Protein AF-A0A1G6Z5V1-F1 (afdb_monomer_lite)

Foldseek 3Di:
DDWDDDPPTDDDDPDDQQPAFLLNVCCVPVNPDQPDDDPLCVCVDPVCPPHVLNVVPPPDDDDPVRVVSVVVVVVVSVVRRVATSVNVVVVVVVVVVVVCVVVPVLVVVVVVVPQQPPPDDPDPVVVVQLVLQLLLLCQLVQVPDDPVLSSVLSVQLVVQLVDDDPVCVVLQPDDDDNDSSLLSSLVSSVVSCVVVLFKQKDQDVVSSLVSCCVVPVPQDDPDDPPPDDPLSSLVVSQVSLVVVQWFWKWWPDDPDPITIIGIGGNVCVVVSCVSCVSSSTRIDGPHDPVVVVVVVVD

pLDDT: mean 74.69, std 18.15, range [33.03, 97.0]

Structure (mmCIF, N/CA/C/O backbone):
data_AF-A0A1G6Z5V1-F1
#
_entry.id   AF-A0A1G6Z5V1-F1
#
loop_
_atom_site.group_PDB
_atom_site.id
_atom_site.type_symbol
_atom_site.label_atom_id
_atom_site.label_alt_id
_atom_site.label_comp_id
_atom_site.label_asym_id
_atom_site.label_entity_id
_atom_site.label_seq_id
_atom_site.pdbx_PDB_ins_code
_atom_site.Cartn_x
_atom_site.Cartn_y
_atom_site.Cartn_z
_atom_site.occupancy
_atom_site.B_iso_or_equiv
_atom_site.auth_seq_id
_atom_site.auth_comp_id
_atom_site.auth_asym_id
_atom_site.auth_atom_id
_atom_site.pdbx_PDB_model_num
ATOM 1 N N . MET A 1 1 ? 26.388 11.159 -7.031 1.00 71.69 1 MET A N 1
ATOM 2 C CA . MET A 1 1 ? 25.643 11.397 -5.771 1.00 71.69 1 MET A CA 1
ATOM 3 C C . MET A 1 1 ? 26.634 11.573 -4.634 1.00 71.69 1 MET A C 1
ATOM 5 O O . MET A 1 1 ? 27.738 11.055 -4.748 1.00 71.69 1 MET A O 1
ATOM 9 N N . LEU A 1 2 ? 26.261 12.281 -3.566 1.00 69.31 2 LEU A N 1
ATOM 10 C CA . LEU A 1 2 ? 27.095 12.430 -2.370 1.00 69.31 2 LEU A CA 1
ATOM 11 C C . LEU A 1 2 ? 26.497 11.640 -1.201 1.00 69.31 2 LEU A C 1
ATOM 13 O O . LEU A 1 2 ? 25.298 11.789 -0.944 1.00 69.31 2 LEU A O 1
ATOM 17 N N . PRO A 1 3 ? 27.300 10.821 -0.501 1.00 64.75 3 PRO A N 1
ATOM 18 C CA . PRO A 1 3 ? 26.854 10.141 0.705 1.00 64.75 3 PRO A CA 1
ATOM 19 C C . PRO A 1 3 ? 26.706 11.150 1.851 1.00 64.75 3 PRO A C 1
ATOM 21 O O . PRO A 1 3 ? 27.609 11.949 2.108 1.00 64.75 3 PRO A O 1
ATOM 24 N N . THR A 1 4 ? 25.584 11.105 2.563 1.00 72.06 4 THR A N 1
ATOM 25 C CA . THR A 1 4 ? 25.378 11.872 3.797 1.00 72.06 4 THR A CA 1
ATOM 26 C C . THR A 1 4 ? 25.790 11.035 5.008 1.00 72.06 4 THR A C 1
ATOM 28 O O . THR A 1 4 ? 25.492 9.842 5.093 1.00 72.06 4 THR A O 1
ATOM 31 N N . LYS A 1 5 ? 26.507 11.646 5.960 1.00 55.72 5 LYS A N 1
ATOM 32 C CA . LYS A 1 5 ? 26.884 11.000 7.229 1.00 55.72 5 LYS A CA 1
ATOM 33 C C . LYS A 1 5 ? 25.876 11.355 8.324 1.00 55.72 5 LYS A C 1
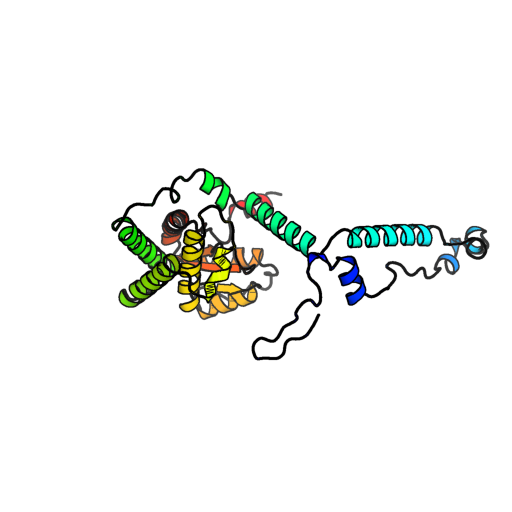ATOM 35 O O . LYS A 1 5 ? 25.461 12.506 8.414 1.00 55.72 5 LYS A O 1
ATOM 40 N N . GLY A 1 6 ? 25.532 10.383 9.169 1.00 59.75 6 GLY A N 1
ATOM 41 C CA . GLY A 1 6 ? 24.631 10.548 10.316 1.00 59.75 6 GLY A CA 1
ATOM 42 C C . GLY A 1 6 ? 23.599 9.422 10.431 1.00 59.75 6 GLY A C 1
ATOM 43 O O . GLY A 1 6 ? 23.557 8.531 9.590 1.00 59.75 6 GLY A O 1
ATOM 44 N N . VAL A 1 7 ? 22.754 9.484 11.467 1.00 44.88 7 VAL A N 1
ATOM 45 C CA . VAL A 1 7 ? 21.713 8.479 11.791 1.00 44.88 7 VAL A CA 1
ATOM 46 C C . VAL A 1 7 ? 20.633 8.361 10.695 1.00 44.88 7 VAL A C 1
ATOM 48 O O . VAL A 1 7 ? 19.956 7.345 10.600 1.00 44.88 7 VAL A O 1
ATOM 51 N N . ARG A 1 8 ? 20.514 9.366 9.815 1.00 53.72 8 ARG A N 1
ATOM 52 C CA . ARG A 1 8 ? 19.702 9.349 8.583 1.00 53.72 8 ARG A CA 1
ATOM 53 C C . ARG A 1 8 ? 20.610 9.410 7.347 1.00 53.72 8 ARG A C 1
ATOM 55 O O . ARG A 1 8 ? 20.614 10.403 6.617 1.00 53.72 8 ARG A O 1
ATOM 62 N N . SER A 1 9 ? 21.462 8.402 7.173 1.00 50.41 9 SER A N 1
ATOM 63 C CA . SER A 1 9 ? 22.370 8.326 6.025 1.00 50.41 9 SER A CA 1
ATOM 64 C C . SER A 1 9 ? 21.608 8.023 4.731 1.00 50.41 9 SER A C 1
ATOM 66 O O . SER A 1 9 ? 20.610 7.307 4.718 1.00 50.41 9 SER A O 1
ATOM 68 N N . GLY A 1 10 ? 22.070 8.602 3.627 1.00 72.69 10 GLY A N 1
ATOM 69 C CA . GLY A 1 10 ? 21.475 8.445 2.306 1.00 72.69 10 GLY A CA 1
ATOM 70 C C . GLY A 1 10 ? 22.336 9.085 1.223 1.00 72.69 10 GLY A C 1
ATOM 71 O O . GLY A 1 10 ? 23.462 9.522 1.470 1.00 72.69 10 GLY A O 1
ATOM 72 N N . PHE A 1 11 ? 21.806 9.145 0.005 1.00 74.00 11 PHE A N 1
ATOM 73 C CA . PHE A 1 11 ? 22.488 9.755 -1.131 1.00 74.00 11 PHE A CA 1
ATOM 74 C C . PHE A 1 11 ? 21.733 10.989 -1.598 1.00 74.00 11 PHE A C 1
ATOM 76 O O . PHE A 1 11 ? 20.532 10.934 -1.852 1.00 74.00 11 PHE A O 1
ATOM 83 N N . ARG A 1 12 ? 22.450 12.106 -1.750 1.00 73.31 12 ARG A N 1
ATOM 84 C CA . ARG A 1 12 ? 21.896 13.319 -2.354 1.00 73.31 12 ARG A CA 1
ATOM 85 C C . ARG A 1 12 ? 22.412 13.488 -3.789 1.00 73.31 12 ARG A C 1
ATOM 87 O O . ARG A 1 12 ? 23.612 13.283 -4.032 1.00 73.31 12 ARG A O 1
ATOM 94 N N . PRO A 1 13 ? 21.555 13.869 -4.753 1.00 73.88 13 PRO A N 1
ATOM 95 C CA . PRO A 1 13 ? 22.004 14.297 -6.073 1.00 73.88 13 PRO A CA 1
ATOM 96 C C . PRO A 1 13 ? 22.984 15.471 -5.963 1.00 73.88 13 PRO A C 1
ATOM 98 O O . PRO A 1 13 ? 22.794 16.376 -5.152 1.00 73.88 13 PRO A O 1
ATOM 101 N N . VAL A 1 14 ? 24.047 15.442 -6.770 1.00 78.62 14 VAL A N 1
ATOM 102 C CA . VAL A 1 14 ? 25.042 16.535 -6.851 1.00 78.62 14 VAL A CA 1
ATOM 103 C C . VAL A 1 14 ? 24.504 17.702 -7.681 1.00 78.62 14 VAL A C 1
ATOM 105 O O . VAL A 1 14 ? 24.889 18.849 -7.477 1.00 78.62 14 VAL A O 1
ATOM 108 N N . HIS A 1 15 ? 23.575 17.405 -8.587 1.00 81.94 15 HIS A N 1
ATOM 109 C CA . HIS A 1 15 ? 22.907 18.359 -9.458 1.00 81.94 15 HIS A CA 1
ATOM 110 C C . HIS A 1 15 ? 21.395 18.293 -9.250 1.00 81.94 15 HIS A C 1
ATOM 112 O O . HIS A 1 15 ? 20.876 17.316 -8.705 1.00 81.94 15 HIS A O 1
ATOM 118 N N . LEU A 1 16 ? 20.703 19.349 -9.672 1.00 86.06 16 LEU A N 1
ATOM 119 C CA . LEU A 1 16 ? 19.246 19.390 -9.666 1.00 86.06 16 LEU A CA 1
ATOM 120 C C . LEU A 1 16 ? 18.671 18.359 -10.668 1.00 86.06 16 LEU A C 1
ATOM 122 O O . LEU A 1 16 ? 19.325 18.078 -11.676 1.00 86.06 16 LEU A O 1
ATOM 126 N N . PRO A 1 17 ? 17.486 17.771 -10.406 1.00 86.25 17 PRO A N 1
ATOM 127 C CA . PRO A 1 17 ? 16.906 16.723 -11.259 1.00 86.25 17 PRO A CA 1
ATOM 128 C C . PRO A 1 17 ? 16.612 17.138 -12.711 1.00 86.25 17 PRO A C 1
ATOM 130 O O . PRO A 1 17 ? 16.615 16.282 -13.590 1.00 86.25 17 PRO A O 1
ATOM 133 N N . ASP A 1 18 ? 16.403 18.430 -12.970 1.00 91.06 18 ASP A N 1
ATOM 134 C CA . ASP A 1 18 ? 16.247 19.037 -14.304 1.00 91.06 18 ASP A CA 1
ATOM 135 C C . ASP A 1 18 ? 17.556 19.103 -15.109 1.00 91.06 18 ASP A C 1
ATOM 137 O O . ASP A 1 18 ? 17.551 19.438 -16.289 1.00 91.06 18 ASP A O 1
ATOM 141 N N . ARG A 1 19 ? 18.696 18.793 -14.482 1.00 92.56 19 ARG A N 1
ATOM 142 C CA . ARG A 1 19 ? 20.027 18.804 -15.110 1.00 92.56 19 ARG A CA 1
ATOM 143 C C . ARG A 1 19 ? 20.644 17.420 -15.260 1.00 92.56 19 ARG A C 1
ATOM 145 O O . ARG A 1 19 ? 21.801 17.323 -15.654 1.00 92.56 19 ARG A O 1
ATOM 152 N N . ILE A 1 20 ? 19.916 16.369 -14.897 1.00 94.12 20 ILE A N 1
ATOM 153 C CA . ILE A 1 20 ? 20.387 14.987 -14.997 1.00 94.12 20 ILE A CA 1
ATOM 154 C C . ILE A 1 20 ? 19.525 14.296 -16.046 1.00 94.12 20 ILE A C 1
ATOM 156 O O . ILE A 1 20 ? 18.344 14.047 -15.801 1.00 94.12 20 ILE A O 1
ATOM 160 N N . SER A 1 21 ? 20.101 14.004 -17.210 1.00 96.12 21 SER A N 1
ATOM 161 C CA . SER A 1 21 ? 19.410 13.261 -18.265 1.00 96.12 21 SER A CA 1
ATOM 162 C C . SER A 1 21 ? 19.356 11.764 -17.952 1.00 96.12 21 SER A C 1
ATOM 164 O O . SER A 1 21 ? 20.171 11.236 -17.190 1.00 96.12 21 SER A O 1
ATOM 166 N N . ALA A 1 22 ? 18.419 11.046 -18.573 1.00 94.38 22 ALA A N 1
ATOM 167 C CA . ALA A 1 22 ? 18.406 9.587 -18.524 1.00 94.38 22 ALA A CA 1
ATOM 168 C C . ALA A 1 22 ? 19.705 8.998 -19.104 1.00 94.38 22 ALA A C 1
ATOM 170 O O . ALA A 1 22 ? 20.207 7.995 -18.598 1.00 94.38 22 ALA A O 1
ATOM 171 N N . TYR A 1 23 ? 20.287 9.658 -20.113 1.00 94.88 23 TYR A N 1
ATOM 172 C CA . TYR A 1 23 ? 21.581 9.286 -20.681 1.00 94.88 23 TYR A CA 1
ATOM 173 C C . TYR A 1 23 ? 22.710 9.359 -19.642 1.00 94.88 23 TYR A C 1
ATOM 175 O O . TYR A 1 23 ? 23.479 8.407 -19.520 1.00 94.88 23 TYR A O 1
ATOM 183 N N . ASP A 1 24 ? 22.774 10.428 -18.840 1.00 93.44 24 ASP A N 1
ATOM 184 C CA . ASP A 1 24 ? 23.792 10.568 -17.786 1.00 93.44 24 ASP A CA 1
ATOM 185 C C . ASP A 1 24 ? 23.716 9.418 -16.774 1.00 93.44 24 ASP A C 1
ATOM 187 O O . ASP A 1 24 ? 24.740 8.893 -16.338 1.00 93.44 24 ASP A O 1
ATOM 191 N N . VAL A 1 25 ? 22.500 8.988 -16.424 1.00 92.69 25 VAL A N 1
ATOM 192 C CA . VAL A 1 25 ? 22.284 7.858 -15.510 1.00 92.69 25 VAL A CA 1
ATOM 193 C C . VAL A 1 25 ? 22.762 6.546 -16.128 1.00 92.69 25 VAL A C 1
ATOM 195 O O . VAL A 1 25 ? 23.510 5.814 -15.478 1.00 92.69 25 VAL A O 1
ATOM 198 N N . VAL A 1 26 ? 22.380 6.262 -17.377 1.00 91.75 26 VAL A N 1
ATOM 199 C CA . VAL A 1 26 ? 22.809 5.050 -18.096 1.00 91.75 26 VAL A CA 1
ATOM 200 C C . VAL A 1 26 ? 24.331 4.998 -18.205 1.00 91.75 26 VAL A C 1
ATOM 202 O O . VAL A 1 26 ? 24.935 3.985 -17.866 1.00 91.75 26 VAL A O 1
ATOM 205 N N . MET A 1 27 ? 24.978 6.104 -18.573 1.00 91.50 27 MET A N 1
ATOM 206 C CA . MET A 1 27 ? 26.437 6.161 -18.697 1.00 91.50 27 MET A CA 1
ATOM 207 C C . MET A 1 27 ? 27.166 5.979 -17.363 1.00 91.50 27 MET A C 1
ATOM 209 O O . MET A 1 27 ? 28.270 5.440 -17.344 1.00 91.50 27 MET A O 1
ATOM 213 N N . VAL A 1 28 ? 26.576 6.404 -16.244 1.00 90.81 28 VAL A N 1
ATOM 214 C CA . VAL A 1 28 ? 27.158 6.185 -14.911 1.00 90.81 28 VAL A CA 1
ATOM 215 C C . VAL A 1 28 ? 27.022 4.728 -14.462 1.00 90.81 28 VAL A C 1
ATOM 217 O O . VAL A 1 28 ? 27.928 4.220 -13.803 1.00 90.81 28 VAL A O 1
ATOM 220 N N . ILE A 1 29 ? 25.913 4.062 -14.793 1.00 87.56 29 ILE A N 1
ATOM 221 C CA . ILE A 1 29 ? 25.633 2.684 -14.360 1.00 87.56 29 ILE A CA 1
ATOM 222 C C . ILE A 1 29 ? 26.309 1.665 -15.284 1.00 87.56 29 ILE A C 1
ATOM 224 O O . ILE A 1 29 ? 27.086 0.826 -14.826 1.00 87.56 29 ILE A O 1
ATOM 228 N N . ASP A 1 30 ? 26.023 1.745 -16.581 1.00 86.75 30 ASP A N 1
ATOM 229 C CA . ASP A 1 30 ? 26.437 0.751 -17.572 1.00 86.75 30 ASP A CA 1
ATOM 230 C C . ASP A 1 30 ? 27.760 1.114 -18.257 1.00 86.75 30 ASP A C 1
ATOM 232 O O . ASP A 1 30 ? 28.448 0.240 -18.804 1.00 86.75 30 ASP A O 1
ATOM 236 N N . GLY A 1 31 ? 28.159 2.387 -18.180 1.00 88.88 31 GLY A N 1
ATOM 237 C CA . GLY A 1 31 ? 29.328 2.906 -18.880 1.00 88.88 31 GLY A CA 1
ATOM 238 C C . GLY A 1 31 ? 29.099 3.030 -20.385 1.00 88.88 31 GLY A C 1
ATOM 239 O O . GLY A 1 31 ? 27.994 2.890 -20.894 1.00 88.88 31 GLY A O 1
ATOM 240 N N . GLY A 1 32 ? 30.185 3.245 -21.128 1.00 83.88 32 GLY A N 1
ATOM 241 C CA . GLY A 1 32 ? 30.170 3.272 -22.597 1.00 83.88 32 GLY A CA 1
ATOM 242 C C . GLY A 1 32 ? 30.189 1.885 -23.243 1.00 83.88 32 GLY A C 1
ATOM 243 O O . GLY A 1 32 ? 30.883 1.693 -24.242 1.00 83.88 32 GLY A O 1
ATOM 244 N N . LYS A 1 33 ? 29.522 0.889 -22.647 1.00 84.56 33 LYS A N 1
ATOM 245 C CA . LYS A 1 33 ? 29.427 -0.445 -23.253 1.00 84.56 33 LYS A CA 1
ATOM 246 C C . LYS A 1 33 ? 28.565 -0.361 -24.508 1.00 84.56 33 LYS A C 1
ATOM 248 O O . LYS A 1 33 ? 27.472 0.189 -24.475 1.00 84.56 33 LYS A O 1
ATOM 253 N N . LEU A 1 34 ? 29.053 -0.946 -25.598 1.00 81.44 34 LEU A N 1
ATOM 254 C CA . LEU A 1 34 ? 28.286 -1.041 -26.836 1.00 81.44 34 LEU A CA 1
ATOM 255 C C . LEU A 1 34 ? 27.075 -1.952 -26.624 1.00 81.44 34 LEU A C 1
ATOM 257 O O . LEU A 1 34 ? 27.232 -3.072 -26.131 1.00 81.44 34 LEU A O 1
ATOM 261 N N . LEU A 1 35 ? 25.899 -1.522 -27.087 1.00 83.50 35 LEU A N 1
ATOM 262 C CA . LEU A 1 35 ? 24.709 -2.382 -27.147 1.00 83.50 35 LEU A CA 1
ATOM 263 C C . LEU A 1 35 ? 24.947 -3.619 -28.025 1.00 83.50 35 LEU A C 1
ATOM 265 O O . LEU A 1 35 ? 24.353 -4.675 -27.807 1.00 83.50 35 LEU A O 1
ATOM 269 N N . PHE A 1 36 ? 25.829 -3.497 -29.022 1.00 84.75 36 PHE A N 1
ATOM 270 C CA . PHE A 1 36 ? 26.189 -4.586 -29.918 1.00 84.75 36 PHE A CA 1
ATOM 271 C C . PHE A 1 36 ? 27.673 -4.587 -30.270 1.00 84.75 36 PHE A C 1
ATOM 273 O O . PHE A 1 36 ? 28.172 -3.739 -31.015 1.00 84.75 36 PHE A O 1
ATOM 280 N N . ASP A 1 37 ? 28.362 -5.624 -29.803 1.00 84.56 37 ASP A N 1
ATOM 281 C CA . ASP A 1 37 ? 29.741 -5.910 -30.172 1.00 84.56 37 ASP A CA 1
ATOM 282 C C . ASP A 1 37 ? 29.789 -6.936 -31.314 1.00 84.56 37 ASP A C 1
ATOM 284 O O . ASP A 1 37 ? 29.479 -8.122 -31.158 1.00 84.56 37 ASP A O 1
ATOM 288 N N . CYS A 1 38 ? 30.158 -6.476 -32.508 1.00 82.94 38 CYS A N 1
ATOM 289 C CA . CYS A 1 38 ? 30.128 -7.310 -33.695 1.00 82.94 38 CYS A CA 1
ATOM 290 C C . CYS A 1 38 ? 31.350 -8.241 -33.760 1.00 82.94 38 CYS A C 1
ATOM 292 O O . CYS A 1 38 ? 32.424 -7.839 -34.203 1.00 82.94 38 CYS A O 1
ATOM 294 N N . LYS A 1 39 ? 31.158 -9.524 -33.438 1.00 83.81 39 LYS A N 1
ATOM 295 C CA . LYS A 1 39 ? 32.220 -10.554 -33.411 1.00 83.81 39 LYS A CA 1
ATOM 296 C C . LYS A 1 39 ? 32.675 -11.105 -34.772 1.00 83.81 39 LYS A C 1
ATOM 298 O O . LYS A 1 39 ? 33.441 -12.056 -34.822 1.00 83.81 39 LYS A O 1
ATOM 303 N N . ASP A 1 40 ? 32.187 -10.546 -35.879 1.00 75.75 40 ASP A N 1
ATOM 304 C CA . ASP A 1 40 ? 32.490 -11.001 -37.250 1.00 75.75 40 ASP A CA 1
ATOM 305 C C . ASP A 1 40 ? 32.236 -12.496 -37.522 1.00 75.75 40 ASP A C 1
ATOM 307 O O . ASP A 1 40 ? 32.949 -13.138 -38.294 1.00 75.75 40 ASP A O 1
ATOM 311 N N . THR A 1 41 ? 31.187 -13.061 -36.922 1.00 78.38 41 THR A N 1
ATOM 312 C CA . THR A 1 41 ? 30.855 -14.498 -37.009 1.00 78.38 41 THR A CA 1
ATOM 313 C C . THR A 1 41 ? 30.670 -15.015 -38.436 1.00 78.38 41 THR A C 1
ATOM 315 O O . THR A 1 41 ? 30.854 -16.200 -38.697 1.00 78.38 41 THR A O 1
ATOM 318 N N . ARG A 1 42 ? 30.373 -14.131 -39.394 1.00 72.94 42 ARG A N 1
ATOM 319 C CA . ARG A 1 42 ? 30.293 -14.456 -40.825 1.00 72.94 42 ARG A CA 1
ATOM 320 C C . ARG A 1 42 ? 31.597 -15.021 -41.403 1.00 72.94 42 ARG A C 1
ATOM 322 O O . ARG A 1 42 ? 31.520 -15.781 -42.361 1.00 72.94 42 ARG A O 1
ATOM 329 N N . ARG A 1 43 ? 32.766 -14.713 -40.817 1.00 69.56 43 ARG A N 1
ATOM 330 C CA . ARG A 1 43 ? 34.054 -15.336 -41.191 1.00 69.56 43 ARG A CA 1
ATOM 331 C C . ARG A 1 43 ? 34.074 -16.838 -40.917 1.00 69.56 43 ARG A C 1
ATOM 333 O O . ARG A 1 43 ? 34.771 -17.574 -41.603 1.00 69.56 43 ARG A O 1
ATOM 340 N N . CYS A 1 44 ? 33.296 -17.277 -39.935 1.00 72.38 44 CYS A N 1
ATOM 341 C CA . CYS A 1 44 ? 33.212 -18.667 -39.506 1.00 72.38 44 CYS A CA 1
ATOM 342 C C . CYS A 1 44 ? 32.008 -19.397 -40.115 1.00 72.38 44 CYS A C 1
ATOM 344 O O . CYS A 1 44 ? 31.776 -20.557 -39.794 1.00 72.38 44 CYS A O 1
ATOM 346 N N . CYS A 1 45 ? 31.212 -18.729 -40.954 1.00 71.31 45 CYS A N 1
ATOM 347 C CA . CYS A 1 45 ? 30.021 -19.319 -41.542 1.00 71.31 45 CYS A CA 1
ATOM 348 C C . CYS A 1 45 ? 30.387 -20.058 -42.841 1.00 71.31 45 CYS A C 1
ATOM 350 O O . CYS A 1 45 ? 30.818 -19.408 -43.801 1.00 71.31 45 CYS A O 1
ATOM 352 N N . PRO A 1 46 ? 30.167 -21.384 -42.921 1.00 78.62 46 PRO A N 1
ATOM 353 C CA . PRO A 1 46 ? 30.490 -22.179 -44.107 1.00 78.62 46 PRO A CA 1
ATOM 354 C C . PRO A 1 46 ? 29.824 -21.670 -45.393 1.00 78.62 46 PRO A C 1
ATOM 356 O O . PRO A 1 46 ? 30.391 -21.806 -46.472 1.00 78.62 46 PRO A O 1
ATOM 359 N N . LEU A 1 47 ? 28.660 -21.018 -45.277 1.00 73.88 47 LEU A N 1
ATOM 360 C CA . LEU A 1 47 ? 27.908 -20.466 -46.409 1.00 73.88 47 LEU A CA 1
ATOM 361 C C . LEU A 1 47 ? 28.616 -19.298 -47.114 1.00 73.88 47 LEU A C 1
ATOM 363 O O . LEU A 1 47 ? 28.282 -18.987 -48.253 1.00 73.88 47 LEU A O 1
ATOM 367 N N . PHE A 1 48 ? 29.572 -18.635 -46.455 1.00 70.25 48 PHE A N 1
ATOM 368 C CA . PHE A 1 48 ? 30.238 -17.442 -46.990 1.00 70.25 48 PHE A CA 1
ATOM 369 C C . PHE A 1 48 ? 31.709 -17.669 -47.364 1.00 70.25 48 PHE A C 1
ATOM 371 O O . PHE A 1 48 ? 32.361 -16.736 -47.849 1.00 70.25 48 PHE A O 1
ATOM 378 N N . VAL A 1 49 ? 32.229 -18.888 -47.198 1.00 71.44 49 VAL A N 1
ATOM 379 C CA . VAL A 1 49 ? 33.615 -19.244 -47.538 1.00 71.44 49 VAL A CA 1
ATOM 380 C C . VAL A 1 49 ? 33.840 -19.087 -49.044 1.00 71.44 49 VAL A C 1
ATOM 382 O O . VAL A 1 49 ? 33.073 -19.589 -49.858 1.00 71.44 49 VAL A O 1
ATOM 385 N N . GLY A 1 50 ? 34.879 -18.343 -49.431 1.00 70.25 50 GLY A N 1
ATOM 386 C CA . GLY A 1 50 ? 35.229 -18.113 -50.840 1.00 70.25 50 GLY A CA 1
ATOM 387 C C . GLY A 1 50 ? 34.319 -17.134 -51.597 1.00 70.25 50 GLY A C 1
ATOM 388 O O . GLY A 1 50 ? 34.623 -16.804 -52.744 1.00 70.25 50 GLY A O 1
ATOM 389 N N . SER A 1 51 ? 33.257 -16.627 -50.964 1.00 69.88 51 SER A N 1
ATOM 390 C CA . SER A 1 51 ? 32.359 -15.625 -51.545 1.00 69.88 51 SER A CA 1
ATOM 391 C C . SER A 1 51 ? 32.894 -14.198 -51.389 1.00 69.88 51 SER A C 1
ATOM 393 O O . SER A 1 51 ? 33.594 -13.864 -50.426 1.00 69.88 51 SER A O 1
ATOM 395 N N . ASP A 1 52 ? 32.486 -13.308 -52.293 1.00 66.25 52 ASP A N 1
ATOM 396 C CA . ASP A 1 52 ? 32.770 -11.875 -52.166 1.00 66.25 52 ASP A CA 1
ATOM 397 C C . ASP A 1 52 ? 32.087 -11.258 -50.941 1.00 66.25 52 ASP A C 1
ATOM 399 O O . ASP A 1 52 ? 32.605 -10.306 -50.367 1.00 66.25 52 ASP A O 1
ATOM 403 N N . TRP A 1 53 ? 30.987 -11.842 -50.462 1.00 63.09 53 TRP A N 1
ATOM 404 C CA . TRP A 1 53 ? 30.326 -11.447 -49.215 1.00 63.09 53 TRP A CA 1
ATOM 405 C C . TRP A 1 53 ? 31.181 -11.723 -47.971 1.00 63.09 53 TRP A C 1
ATOM 407 O O . TRP A 1 53 ? 31.196 -10.907 -47.040 1.00 63.09 53 TRP A O 1
ATOM 417 N N . GLY A 1 54 ? 31.943 -12.823 -47.981 1.00 62.75 54 GLY A N 1
ATOM 418 C CA . GLY A 1 54 ? 32.946 -13.139 -46.963 1.00 62.75 54 GLY A CA 1
ATOM 419 C C . GLY A 1 54 ? 34.137 -12.173 -46.990 1.00 62.75 54 GLY A C 1
ATOM 420 O O . GLY A 1 54 ? 34.584 -11.727 -45.934 1.00 62.75 54 GLY A O 1
ATOM 421 N N . ARG A 1 55 ? 34.590 -11.771 -48.190 1.00 62.12 55 ARG A N 1
ATOM 422 C CA . ARG A 1 55 ? 35.766 -10.897 -48.406 1.00 62.12 55 ARG A CA 1
ATOM 423 C C . ARG A 1 55 ? 35.486 -9.388 -48.298 1.00 62.12 55 ARG A C 1
ATOM 425 O O . ARG A 1 55 ? 36.353 -8.637 -47.862 1.00 62.12 55 ARG A O 1
ATOM 432 N N . ARG A 1 56 ? 34.274 -8.913 -48.621 1.00 56.78 56 ARG A N 1
ATOM 433 C CA . ARG A 1 56 ? 33.913 -7.472 -48.680 1.00 56.78 56 ARG A CA 1
ATOM 434 C C . ARG A 1 56 ? 33.933 -6.720 -47.345 1.00 56.78 56 ARG A C 1
ATOM 436 O O . ARG A 1 56 ? 33.774 -5.510 -47.343 1.00 56.78 56 ARG A O 1
ATOM 443 N N . GLY A 1 57 ? 34.142 -7.390 -46.210 1.00 54.16 57 GLY A N 1
ATOM 444 C CA . GLY A 1 57 ? 34.196 -6.706 -44.905 1.00 54.16 57 GLY A CA 1
ATOM 445 C C . GLY A 1 57 ? 35.557 -6.138 -44.530 1.00 54.16 57 GLY A C 1
ATOM 446 O O . GLY A 1 57 ? 35.662 -5.551 -43.461 1.00 54.16 57 GLY A O 1
ATOM 447 N N . GLU A 1 58 ? 36.590 -6.352 -45.350 1.00 52.41 58 GLU A N 1
ATOM 448 C CA . GLU A 1 58 ? 37.958 -5.910 -45.047 1.00 52.41 58 GLU A CA 1
ATOM 449 C C . GLU A 1 58 ? 38.349 -4.584 -45.704 1.00 52.41 58 GLU A C 1
ATOM 451 O O . GLU A 1 58 ? 39.282 -3.945 -45.229 1.00 52.41 58 GLU A O 1
ATOM 456 N N . ARG A 1 59 ? 37.674 -4.156 -46.781 1.00 51.28 59 ARG A N 1
ATOM 457 C CA . ARG A 1 59 ? 38.109 -2.987 -47.573 1.00 51.28 59 ARG A CA 1
ATOM 458 C C . ARG A 1 59 ? 37.162 -1.792 -47.546 1.00 51.28 59 ARG A C 1
ATOM 460 O O . ARG A 1 59 ? 37.614 -0.682 -47.792 1.00 51.28 59 ARG A O 1
ATOM 467 N N . GLU A 1 60 ? 35.893 -1.985 -47.204 1.00 51.16 60 GLU A N 1
ATOM 468 C CA . GLU A 1 60 ? 34.899 -0.910 -47.135 1.00 51.16 60 GLU A CA 1
ATOM 469 C C . GLU A 1 60 ? 34.171 -0.986 -45.791 1.00 51.16 60 GLU A C 1
ATOM 471 O O . GLU A 1 60 ? 33.766 -2.057 -45.341 1.00 51.16 60 GLU A O 1
ATOM 476 N N . GLY A 1 61 ? 34.115 0.153 -45.101 1.00 55.53 61 GLY A N 1
ATOM 477 C CA . GLY A 1 61 ? 33.751 0.271 -43.694 1.00 55.53 61 GLY A CA 1
ATOM 478 C C . GLY A 1 61 ? 32.410 -0.352 -43.287 1.00 55.53 61 GLY A C 1
ATOM 479 O O . GLY A 1 61 ? 31.521 -0.572 -44.096 1.00 55.53 61 GLY A O 1
ATOM 480 N N . ARG A 1 62 ? 32.305 -0.595 -41.972 1.00 57.66 62 ARG A N 1
ATOM 481 C CA . ARG A 1 62 ? 31.125 -1.016 -41.187 1.00 57.66 62 ARG A CA 1
ATOM 482 C C . ARG A 1 62 ? 30.209 -2.042 -41.879 1.00 57.66 62 ARG A C 1
ATOM 484 O O . ARG A 1 62 ? 29.361 -1.709 -42.697 1.00 57.66 62 ARG A O 1
ATOM 491 N N . ARG A 1 63 ? 30.298 -3.305 -41.434 1.00 71.00 63 ARG A N 1
ATOM 492 C CA . ARG A 1 63 ? 29.382 -4.393 -41.834 1.00 71.00 63 ARG A CA 1
ATOM 493 C C . ARG A 1 63 ? 27.915 -3.926 -41.758 1.00 71.00 63 ARG A C 1
ATOM 495 O O . ARG A 1 63 ? 27.567 -3.350 -40.731 1.00 71.00 63 ARG A O 1
ATOM 502 N N . PRO A 1 64 ? 27.042 -4.232 -42.739 1.00 76.12 64 PRO A N 1
ATOM 503 C CA . PRO A 1 64 ? 25.689 -3.666 -42.812 1.00 76.12 64 PRO A CA 1
ATOM 504 C C . PRO A 1 64 ? 24.877 -3.789 -41.517 1.00 76.12 64 PRO A C 1
ATOM 506 O O . PRO A 1 64 ? 24.319 -2.805 -41.050 1.00 76.12 64 PRO A O 1
ATOM 509 N N . ILE A 1 65 ? 24.891 -4.963 -40.873 1.00 81.81 65 ILE A N 1
ATOM 510 C CA . ILE A 1 65 ? 24.214 -5.170 -39.581 1.00 81.81 65 ILE A CA 1
ATOM 511 C C . ILE A 1 65 ? 24.832 -4.284 -38.494 1.00 81.81 65 ILE A C 1
ATOM 513 O O . ILE A 1 65 ? 24.113 -3.588 -37.796 1.00 81.81 65 ILE A O 1
ATOM 517 N N . HIS A 1 66 ? 26.163 -4.251 -38.385 1.00 84.06 66 HIS A N 1
ATOM 518 C CA . HIS A 1 66 ? 26.850 -3.412 -37.401 1.00 84.06 66 HIS A CA 1
ATOM 519 C C . HIS A 1 66 ? 26.585 -1.916 -37.626 1.00 84.06 66 HIS A C 1
ATOM 521 O O . HIS A 1 66 ? 26.402 -1.183 -36.661 1.00 84.06 66 HIS A O 1
ATOM 527 N N . ALA A 1 67 ? 26.524 -1.472 -38.884 1.00 83.88 67 ALA A N 1
ATOM 528 C CA . ALA A 1 67 ? 26.184 -0.098 -39.237 1.00 83.88 67 ALA A CA 1
ATOM 529 C C . ALA A 1 67 ? 24.754 0.256 -38.804 1.00 83.88 67 ALA A C 1
ATOM 531 O O . ALA A 1 67 ? 24.555 1.280 -38.156 1.00 83.88 67 ALA A O 1
ATOM 532 N N . VAL A 1 68 ? 23.781 -0.614 -39.100 1.00 88.38 68 VAL A N 1
ATOM 533 C CA . VAL A 1 68 ? 22.387 -0.446 -38.664 1.00 88.38 68 VAL A CA 1
ATOM 534 C C . VAL A 1 68 ? 22.301 -0.408 -37.140 1.00 88.38 68 VAL A C 1
ATOM 536 O O . VAL A 1 68 ? 21.631 0.459 -36.586 1.00 88.38 68 VAL A O 1
ATOM 539 N N . THR A 1 69 ? 23.015 -1.292 -36.440 1.00 87.44 69 THR A N 1
ATOM 540 C CA . THR A 1 69 ? 22.970 -1.315 -34.976 1.00 87.44 69 THR A CA 1
ATOM 541 C C . THR A 1 69 ? 23.617 -0.082 -34.351 1.00 87.44 69 THR A C 1
ATOM 543 O O . THR A 1 69 ? 23.064 0.455 -33.400 1.00 87.44 69 THR A O 1
ATOM 546 N N . GLN A 1 70 ? 24.718 0.432 -34.908 1.00 89.12 70 GLN A N 1
ATOM 547 C CA . GLN A 1 70 ? 25.308 1.697 -34.452 1.00 89.12 70 GLN A CA 1
ATOM 548 C C . GLN A 1 70 ? 24.375 2.891 -34.675 1.00 89.12 70 GLN A C 1
ATOM 550 O O . GLN A 1 70 ? 24.313 3.790 -33.840 1.00 89.12 70 GLN A O 1
ATOM 555 N N . GLN A 1 71 ? 23.645 2.915 -35.794 1.00 90.81 71 GLN A N 1
ATOM 556 C CA . GLN A 1 71 ? 22.638 3.948 -36.040 1.00 90.81 71 GLN A CA 1
ATOM 557 C C . GLN A 1 71 ? 21.496 3.859 -35.022 1.00 90.81 71 GLN A C 1
ATOM 559 O O . GLN A 1 71 ? 21.102 4.878 -34.462 1.00 90.81 71 GLN A O 1
ATOM 564 N N . ALA A 1 72 ? 21.000 2.652 -34.740 1.00 92.62 72 ALA A N 1
ATOM 565 C CA . ALA A 1 72 ? 19.963 2.436 -33.735 1.00 92.62 72 ALA A CA 1
ATOM 566 C C . ALA A 1 72 ? 20.429 2.841 -32.326 1.00 92.62 72 ALA A C 1
ATOM 568 O O . ALA A 1 72 ? 19.708 3.544 -31.624 1.00 92.62 72 ALA A O 1
ATOM 569 N N . GLU A 1 73 ? 21.646 2.460 -31.934 1.00 92.00 73 GLU A N 1
ATOM 570 C CA . GLU A 1 73 ? 22.247 2.834 -30.650 1.00 92.00 73 GLU A CA 1
ATOM 571 C C . GLU A 1 73 ? 22.357 4.359 -30.497 1.00 92.00 73 GLU A C 1
ATOM 573 O O . GLU A 1 73 ? 21.939 4.909 -29.479 1.00 92.00 73 GLU A O 1
ATOM 578 N N . ALA A 1 74 ? 22.817 5.063 -31.536 1.00 91.12 74 ALA A N 1
ATOM 579 C CA . ALA A 1 74 ? 22.884 6.522 -31.524 1.00 91.12 74 ALA A CA 1
ATOM 580 C C . ALA A 1 74 ? 21.500 7.173 -31.357 1.00 91.12 74 ALA A C 1
ATOM 582 O O . ALA A 1 74 ? 21.370 8.152 -30.623 1.00 91.12 74 ALA A O 1
ATOM 583 N N . LEU A 1 75 ? 20.462 6.629 -32.002 1.00 95.44 75 LEU A N 1
ATOM 584 C CA . LEU A 1 75 ? 19.088 7.119 -31.858 1.00 95.44 75 LEU A CA 1
ATOM 585 C C . LEU A 1 75 ? 18.540 6.891 -30.445 1.00 95.44 75 LEU A C 1
ATOM 587 O O . LEU A 1 75 ? 17.896 7.783 -29.900 1.00 95.44 75 LEU A O 1
ATOM 591 N N . ILE A 1 76 ? 18.822 5.734 -29.840 1.00 93.56 76 ILE A N 1
ATOM 592 C CA . ILE A 1 76 ? 18.415 5.422 -28.464 1.00 93.56 76 ILE A CA 1
ATOM 593 C C . ILE A 1 76 ? 19.063 6.403 -27.484 1.00 93.56 76 ILE A C 1
ATOM 595 O O . ILE A 1 76 ? 18.367 7.014 -26.676 1.00 93.56 76 ILE A O 1
ATOM 599 N N . TYR A 1 77 ? 20.379 6.609 -27.578 1.00 93.75 77 TYR A N 1
ATOM 600 C CA . TYR A 1 77 ? 21.077 7.542 -26.692 1.00 93.75 77 TYR A CA 1
ATOM 601 C C . TYR A 1 77 ? 20.662 8.996 -26.921 1.00 93.75 77 TYR A C 1
ATOM 603 O O . TYR A 1 77 ? 20.494 9.739 -25.955 1.00 93.75 77 TYR A O 1
ATOM 611 N N . ALA A 1 78 ? 20.422 9.394 -28.174 1.00 94.94 78 ALA A N 1
ATOM 612 C CA . ALA A 1 78 ? 19.868 10.709 -28.479 1.00 94.94 78 ALA A CA 1
ATOM 613 C C . ALA A 1 78 ? 18.476 10.895 -27.860 1.00 94.94 78 ALA A C 1
ATOM 615 O O . ALA A 1 78 ? 18.162 11.988 -27.400 1.00 94.94 78 ALA A O 1
ATOM 616 N N . GLU A 1 79 ? 17.652 9.846 -27.820 1.00 97.00 79 GLU A N 1
ATOM 617 C CA . GLU A 1 79 ? 16.352 9.890 -27.155 1.00 97.00 79 GLU A CA 1
ATOM 618 C C . GLU A 1 79 ? 16.499 9.994 -25.633 1.00 97.00 79 GLU A C 1
ATOM 620 O O . GLU A 1 79 ? 15.874 10.856 -25.025 1.00 97.00 79 GLU A O 1
ATOM 625 N N . PHE A 1 80 ? 17.379 9.205 -25.007 1.00 95.50 80 PHE A N 1
ATOM 626 C CA . PHE A 1 80 ? 17.652 9.307 -23.566 1.00 95.50 80 PHE A CA 1
ATOM 627 C C . PHE A 1 80 ? 18.168 10.687 -23.147 1.00 95.50 80 PHE A C 1
ATOM 629 O O . PHE A 1 80 ? 17.849 11.153 -22.054 1.00 95.50 80 PHE A O 1
ATOM 636 N N . GLY A 1 81 ? 18.925 11.365 -24.012 1.00 95.25 81 GLY A N 1
ATOM 637 C CA . GLY A 1 81 ? 19.395 12.728 -23.765 1.00 95.25 81 GLY A CA 1
ATOM 638 C C . GLY A 1 81 ? 18.283 13.783 -23.723 1.00 95.25 81 GLY A C 1
ATOM 639 O O . GLY A 1 81 ? 18.504 14.860 -23.176 1.00 95.25 81 GLY A O 1
ATOM 640 N N . LYS A 1 82 ? 17.090 13.498 -24.265 1.00 96.31 82 LYS A N 1
ATOM 641 C CA . LYS A 1 82 ? 15.957 14.443 -24.281 1.00 96.31 82 LYS A CA 1
ATOM 642 C C . LYS A 1 82 ? 15.158 14.472 -22.981 1.00 96.31 82 LYS A C 1
ATOM 644 O O . LYS A 1 82 ? 14.422 15.428 -22.771 1.00 96.31 82 LYS A O 1
ATOM 649 N N . HIS A 1 83 ? 15.264 13.437 -22.147 1.00 96.12 83 HIS A N 1
ATOM 650 C CA . HIS A 1 83 ? 14.430 13.279 -20.952 1.00 96.12 83 HIS A CA 1
ATOM 651 C C . HIS A 1 83 ? 15.280 13.405 -19.692 1.00 96.12 83 HIS A C 1
ATOM 653 O O . HIS A 1 83 ? 16.225 12.639 -19.491 1.00 96.12 83 HIS A O 1
ATOM 659 N N . THR A 1 84 ? 14.937 14.355 -18.826 1.00 96.12 84 THR A N 1
ATOM 660 C CA . THR A 1 84 ? 15.585 14.532 -17.521 1.00 96.12 84 THR A CA 1
ATOM 661 C C . THR A 1 84 ? 14.932 13.669 -16.445 1.00 96.12 84 THR A C 1
ATOM 663 O O . THR A 1 84 ? 13.811 13.180 -16.605 1.00 96.12 84 THR A O 1
ATOM 666 N N . LEU A 1 85 ? 15.603 13.490 -15.304 1.00 90.88 85 LEU A N 1
ATOM 667 C CA . LEU A 1 85 ? 14.998 12.830 -14.145 1.00 90.88 85 LEU A CA 1
ATOM 668 C C . LEU A 1 85 ? 13.735 13.554 -13.669 1.00 90.88 85 LEU A C 1
ATOM 670 O O . LEU A 1 85 ? 12.797 12.895 -13.221 1.00 90.88 85 LEU A O 1
ATOM 674 N N . GLN A 1 86 ? 13.683 14.883 -13.795 1.00 88.06 86 GLN A N 1
ATOM 675 C CA . GLN A 1 86 ? 12.469 15.643 -13.513 1.00 88.06 86 GLN A CA 1
ATOM 676 C C . GLN A 1 86 ? 11.342 15.303 -14.496 1.00 88.06 86 GLN A C 1
ATOM 678 O O . GLN A 1 86 ? 10.230 15.028 -14.049 1.00 88.06 86 GLN A O 1
ATOM 683 N N . ASP A 1 87 ? 11.619 15.257 -15.802 1.00 88.75 87 ASP A N 1
ATOM 684 C CA . ASP A 1 87 ? 10.611 14.914 -16.819 1.00 88.75 87 ASP A CA 1
ATOM 685 C C . ASP A 1 87 ? 10.071 13.500 -16.609 1.00 88.75 87 ASP A C 1
ATOM 687 O O . ASP A 1 87 ? 8.865 13.266 -16.674 1.00 88.75 87 ASP A O 1
ATOM 691 N N . LEU A 1 88 ? 10.954 12.550 -16.297 1.00 89.62 88 LEU A N 1
ATOM 692 C CA . LEU A 1 88 ? 10.570 11.177 -15.987 1.00 89.62 88 LEU A CA 1
ATOM 693 C C . LEU A 1 88 ? 9.737 11.094 -14.706 1.00 89.62 88 LEU A C 1
ATOM 695 O O . LEU A 1 88 ? 8.728 10.392 -14.693 1.00 89.62 88 LEU A O 1
ATOM 699 N N . ALA A 1 89 ? 10.107 11.823 -13.650 1.00 77.56 89 ALA A N 1
ATOM 700 C CA . ALA A 1 89 ? 9.329 11.882 -12.415 1.00 77.56 89 ALA A CA 1
ATOM 701 C C . ALA A 1 89 ? 7.949 12.512 -12.649 1.00 77.56 89 ALA A C 1
ATOM 703 O O . ALA A 1 89 ? 6.951 11.998 -12.152 1.00 77.56 89 ALA A O 1
ATOM 704 N N . MET A 1 90 ? 7.870 13.574 -13.454 1.00 76.00 90 MET A N 1
ATOM 705 C CA . MET A 1 90 ? 6.608 14.205 -13.837 1.00 76.00 90 MET A CA 1
ATOM 706 C C . MET A 1 90 ? 5.755 13.281 -14.702 1.00 76.00 90 MET A C 1
ATOM 708 O O . MET A 1 90 ? 4.565 13.156 -14.439 1.00 76.00 90 MET A O 1
ATOM 712 N N . HIS A 1 91 ? 6.329 12.587 -15.685 1.00 73.69 91 HIS A N 1
ATOM 713 C CA . HIS A 1 91 ? 5.606 11.608 -16.496 1.00 73.69 91 HIS A CA 1
ATOM 714 C C . HIS A 1 91 ? 5.157 10.395 -15.680 1.00 73.69 91 HIS A C 1
ATOM 716 O O . HIS A 1 91 ? 4.046 9.914 -15.882 1.00 73.69 91 HIS A O 1
ATOM 722 N N . ALA A 1 92 ? 5.975 9.902 -14.748 1.00 67.25 92 ALA A N 1
ATOM 723 C CA . ALA A 1 92 ? 5.600 8.834 -13.828 1.00 67.25 92 ALA A CA 1
ATOM 724 C C . ALA A 1 92 ? 4.493 9.296 -12.879 1.00 67.25 92 ALA A C 1
ATOM 726 O O . ALA A 1 92 ? 3.523 8.571 -12.687 1.00 67.25 92 ALA A O 1
ATOM 727 N N . HIS A 1 93 ? 4.583 10.521 -12.358 1.00 56.38 93 HIS A N 1
ATOM 728 C CA . HIS A 1 93 ? 3.532 11.135 -11.559 1.00 56.38 93 HIS A CA 1
ATOM 729 C C . HIS A 1 93 ? 2.255 11.312 -12.379 1.00 56.38 93 HIS A C 1
ATOM 731 O O . HIS A 1 93 ? 1.207 10.906 -11.920 1.00 56.38 93 HIS A O 1
ATOM 737 N N . GLN A 1 94 ? 2.316 11.804 -13.616 1.00 53.41 94 GLN A N 1
ATOM 738 C CA . GLN A 1 94 ? 1.156 11.957 -14.500 1.00 53.41 94 GLN A CA 1
ATOM 739 C C . GLN A 1 94 ? 0.566 10.622 -14.951 1.00 53.41 94 GLN A C 1
ATOM 741 O O . GLN A 1 94 ? -0.646 10.514 -15.084 1.00 53.41 94 GLN A O 1
ATOM 746 N N . ARG A 1 95 ? 1.387 9.595 -15.198 1.00 46.84 95 ARG A N 1
ATOM 747 C CA . ARG A 1 95 ? 0.916 8.232 -15.481 1.00 46.84 95 ARG A CA 1
ATOM 748 C C . ARG A 1 95 ? 0.316 7.594 -14.247 1.00 46.84 95 ARG A C 1
ATOM 750 O O . ARG A 1 95 ? -0.694 6.932 -14.385 1.00 46.84 95 ARG A O 1
ATOM 757 N N . ARG A 1 96 ? 0.891 7.812 -13.067 1.00 38.97 96 ARG A N 1
ATOM 758 C CA . ARG A 1 96 ? 0.304 7.406 -11.791 1.00 38.97 96 ARG A CA 1
ATOM 759 C C . ARG A 1 96 ? -1.001 8.153 -11.572 1.00 38.97 96 ARG A C 1
ATOM 761 O O . ARG A 1 96 ? -1.979 7.503 -11.299 1.00 38.97 96 ARG A O 1
ATOM 768 N N . VAL A 1 97 ? -1.068 9.457 -11.811 1.00 41.75 97 VAL A N 1
ATOM 769 C CA . VAL A 1 97 ? -2.308 10.239 -11.796 1.00 41.75 97 VAL A CA 1
ATOM 770 C C . VAL A 1 97 ? -3.276 9.699 -12.841 1.00 41.75 97 VAL A C 1
ATOM 772 O O . VAL A 1 97 ? -4.431 9.581 -12.518 1.00 41.75 97 VAL A O 1
ATOM 775 N N . ARG A 1 98 ? -2.863 9.290 -14.045 1.00 33.03 98 ARG A N 1
ATOM 776 C CA . ARG A 1 98 ? -3.766 8.709 -15.059 1.00 33.03 98 ARG A CA 1
ATOM 777 C C . ARG A 1 98 ? -4.197 7.275 -14.783 1.00 33.03 98 ARG A C 1
ATOM 779 O O . ARG A 1 98 ? -5.298 6.935 -15.169 1.00 33.03 98 ARG A O 1
ATOM 786 N N . LEU A 1 99 ? -3.346 6.438 -14.199 1.00 37.84 99 LEU A N 1
ATOM 787 C CA . LEU A 1 99 ? -3.669 5.068 -13.793 1.00 37.84 99 LEU A CA 1
ATOM 788 C C . LEU A 1 99 ? -4.507 5.086 -12.527 1.00 37.84 99 LEU A C 1
ATOM 790 O O . LEU A 1 99 ? -5.464 4.340 -12.452 1.00 37.84 99 LEU A O 1
ATOM 794 N N . LEU A 1 100 ? -4.211 6.007 -11.607 1.00 36.50 100 LEU A N 1
ATOM 795 C CA . LEU A 1 100 ? -5.134 6.414 -10.566 1.00 36.50 100 LEU A CA 1
ATOM 796 C C . LEU A 1 100 ? -6.403 6.894 -11.265 1.00 36.50 100 LEU A C 1
ATOM 798 O O . LEU A 1 100 ? -7.312 6.126 -11.227 1.00 36.50 100 LEU A O 1
ATOM 802 N N . HIS A 1 101 ? -6.488 7.958 -12.063 1.00 34.28 101 HIS A N 1
ATOM 803 C CA . HIS A 1 101 ? -7.710 8.378 -12.792 1.00 34.28 101 HIS A CA 1
ATOM 804 C C . HIS A 1 101 ? -8.437 7.283 -13.604 1.00 34.28 101 HIS A C 1
ATOM 806 O O . HIS A 1 101 ? -9.657 7.339 -13.688 1.00 34.28 101 HIS A O 1
ATOM 812 N N . ALA A 1 102 ? -7.746 6.300 -14.188 1.00 36.47 102 ALA A N 1
ATOM 813 C CA . ALA A 1 102 ? -8.354 5.194 -14.933 1.00 36.47 102 ALA A CA 1
ATOM 814 C C . ALA A 1 102 ? -8.855 4.055 -14.022 1.00 36.47 102 ALA A C 1
ATOM 816 O O . ALA A 1 102 ? -9.848 3.418 -14.361 1.00 36.47 102 ALA A O 1
ATOM 817 N N . ASP A 1 103 ? -8.221 3.848 -12.864 1.00 37.28 103 ASP A N 1
ATOM 818 C CA . ASP A 1 103 ? -8.651 2.932 -11.794 1.00 37.28 103 ASP A CA 1
ATOM 819 C C . ASP A 1 103 ? -9.339 3.679 -10.621 1.00 37.28 103 ASP A C 1
ATOM 821 O O . ASP A 1 103 ? -9.737 3.086 -9.620 1.00 37.28 103 ASP A O 1
ATOM 825 N N . SER A 1 104 ? -9.506 4.997 -10.739 1.00 37.44 104 SER A N 1
ATOM 826 C CA . SER A 1 104 ? -10.031 5.942 -9.757 1.00 37.44 104 SER A CA 1
ATOM 827 C C . SER A 1 104 ? -11.261 6.598 -10.351 1.00 37.44 104 SER A C 1
ATOM 829 O O . SER A 1 104 ? -11.352 7.810 -10.552 1.00 37.44 104 SER A O 1
ATOM 831 N N . TYR A 1 105 ? -12.282 5.763 -10.411 1.00 39.62 105 TYR A N 1
ATOM 832 C CA . TYR A 1 105 ? -13.607 6.145 -9.944 1.00 39.62 105 TYR A CA 1
ATOM 833 C C . TYR A 1 105 ? -13.554 6.943 -8.616 1.00 39.62 105 TYR A C 1
ATOM 835 O O . TYR A 1 105 ? -14.397 7.787 -8.366 1.00 39.62 105 TYR A O 1
ATOM 843 N N . CYS A 1 106 ? -12.501 6.791 -7.799 1.00 40.12 106 CYS A N 1
ATOM 844 C CA . CYS A 1 106 ? -12.331 7.472 -6.514 1.00 40.12 106 CYS A CA 1
ATOM 845 C C . CYS A 1 106 ? -12.277 9.015 -6.561 1.00 40.12 106 CYS A C 1
ATOM 847 O O . CYS A 1 106 ? -12.703 9.642 -5.601 1.00 40.12 106 CYS A O 1
ATOM 849 N N . LEU A 1 107 ? -11.794 9.647 -7.642 1.00 38.25 107 LEU A N 1
ATOM 850 C CA . LEU A 1 107 ? -11.855 11.115 -7.774 1.00 38.25 107 LEU A CA 1
ATOM 851 C C . LEU A 1 107 ? -12.938 11.569 -8.753 1.00 38.25 107 LEU A C 1
ATOM 853 O O . LEU A 1 107 ? -13.588 12.567 -8.474 1.00 38.25 107 LEU A O 1
ATOM 857 N N . GLN A 1 108 ? -13.210 10.830 -9.834 1.00 37.34 108 GLN A N 1
ATOM 858 C CA . GLN A 1 108 ? -14.290 11.202 -10.759 1.00 37.34 108 GLN A CA 1
ATOM 859 C C . GLN A 1 108 ? -15.692 11.061 -10.140 1.00 37.34 108 GLN A C 1
ATOM 861 O O . GLN A 1 108 ? -16.520 11.929 -10.394 1.00 37.34 108 GLN A O 1
ATOM 866 N N . ASP A 1 109 ? -15.936 10.096 -9.245 1.00 36.91 109 ASP A N 1
ATOM 867 C CA . ASP A 1 109 ? -17.204 10.027 -8.492 1.00 36.91 109 ASP A CA 1
ATOM 868 C C . ASP A 1 109 ? -17.233 11.005 -7.297 1.00 36.91 109 ASP A C 1
ATOM 870 O O . ASP A 1 109 ? -18.303 11.344 -6.788 1.00 36.91 109 ASP A O 1
ATOM 874 N N . CYS A 1 110 ? -16.073 11.520 -6.861 1.00 36.94 110 CYS A N 1
ATOM 875 C CA . CYS A 1 110 ? -16.016 12.627 -5.899 1.00 36.94 110 CYS A CA 1
ATOM 876 C C . CYS A 1 110 ? -16.318 13.986 -6.551 1.00 36.94 110 CYS A C 1
ATOM 878 O O . CYS A 1 110 ? -16.745 14.897 -5.846 1.00 36.94 110 CYS A O 1
ATOM 880 N N . VAL A 1 111 ? -16.156 14.128 -7.875 1.00 37.72 111 VAL A N 1
ATOM 881 C CA . VAL A 1 111 ? -16.525 15.353 -8.616 1.00 37.72 111 VAL A CA 1
ATOM 882 C C . VAL A 1 111 ? -18.044 15.576 -8.600 1.00 37.72 111 VAL A C 1
ATOM 884 O O . VAL A 1 111 ? -18.488 16.721 -8.658 1.00 37.72 111 VAL A O 1
ATOM 887 N N . GLU A 1 112 ? -18.843 14.512 -8.450 1.00 38.38 112 GLU A N 1
ATOM 888 C CA . GLU A 1 112 ? -20.307 14.609 -8.346 1.00 38.38 112 GLU A CA 1
ATOM 889 C C . GLU A 1 112 ? -20.847 14.539 -6.910 1.00 38.38 112 GLU A C 1
ATOM 891 O O . GLU A 1 112 ? -22.036 14.773 -6.699 1.00 38.38 112 GLU A O 1
ATOM 896 N N . SER A 1 113 ? -20.004 14.274 -5.906 1.00 37.81 113 SER A N 1
ATOM 897 C CA . SER A 1 113 ? -20.403 14.344 -4.496 1.00 37.81 113 SER A CA 1
ATOM 898 C C . SER A 1 113 ? -20.164 15.750 -3.934 1.00 37.81 113 SER A C 1
ATOM 900 O O . SER A 1 113 ? -19.018 16.118 -3.678 1.00 37.81 113 SER A O 1
ATOM 902 N N . PRO A 1 114 ? -21.213 16.542 -3.635 1.00 33.16 114 PRO A N 1
ATOM 903 C CA . PRO A 1 114 ? -21.079 17.903 -3.099 1.00 33.16 114 PRO A CA 1
ATOM 904 C C . PRO A 1 114 ? -20.523 17.956 -1.660 1.00 33.16 114 PRO A C 1
ATOM 906 O O . PRO A 1 114 ? -20.569 18.990 -1.000 1.00 33.16 114 PRO A O 1
ATOM 909 N N . CYS A 1 115 ? -20.059 16.835 -1.107 1.00 38.12 115 CYS A N 1
ATOM 910 C CA . CYS A 1 115 ? -20.240 16.547 0.311 1.00 38.12 115 CYS A CA 1
ATOM 911 C C . CYS A 1 115 ? -19.258 17.247 1.261 1.00 38.12 115 CYS A C 1
ATOM 913 O O . CYS A 1 115 ? -19.512 17.242 2.461 1.00 38.12 115 CYS A O 1
ATOM 915 N N . LEU A 1 116 ? -18.158 17.846 0.787 1.00 40.72 116 LEU A N 1
ATOM 916 C CA . LEU A 1 116 ? -17.121 18.372 1.696 1.00 40.72 116 LEU A CA 1
ATOM 917 C C . LEU A 1 116 ? -16.631 19.790 1.389 1.00 40.72 116 LEU A C 1
ATOM 919 O O . LEU A 1 116 ? -16.053 20.422 2.272 1.00 40.72 116 LEU A O 1
ATOM 923 N N . LEU A 1 117 ? -16.903 20.342 0.200 1.00 38.88 117 LEU A N 1
ATOM 924 C CA . LEU A 1 117 ? -16.521 21.727 -0.113 1.00 38.88 117 LEU A CA 1
ATOM 925 C C . LEU A 1 117 ? -17.415 22.777 0.578 1.00 38.88 117 LEU A C 1
ATOM 927 O O . LEU A 1 117 ? -17.004 23.930 0.702 1.00 38.88 117 LEU A O 1
ATOM 931 N N . GLU A 1 118 ? -18.596 22.390 1.077 1.00 37.66 118 GLU A N 1
ATOM 932 C CA . GLU A 1 118 ? -19.557 23.305 1.718 1.00 37.66 118 GLU A CA 1
ATOM 933 C C . GLU A 1 118 ? -19.601 23.243 3.256 1.00 37.66 118 GLU A C 1
ATOM 935 O O . GLU A 1 118 ? -20.302 24.042 3.882 1.00 37.66 118 GLU A O 1
ATOM 940 N N . LEU A 1 119 ? -18.836 22.366 3.917 1.00 38.97 119 LEU A N 1
ATOM 941 C CA . LEU A 1 119 ? -18.889 22.220 5.380 1.00 38.97 119 LEU A CA 1
ATOM 942 C C . LEU A 1 119 ? -18.054 23.285 6.104 1.00 38.97 119 LEU A C 1
ATOM 944 O O . LEU A 1 119 ? -17.047 23.023 6.759 1.00 38.97 119 LEU A O 1
ATOM 948 N N . ARG A 1 120 ? -18.527 24.528 6.011 1.00 38.56 120 ARG A N 1
ATOM 949 C CA . ARG A 1 120 ? -18.028 25.684 6.754 1.00 38.56 120 ARG A CA 1
ATOM 950 C C . ARG A 1 120 ? -19.126 26.237 7.665 1.00 38.56 120 ARG A C 1
ATOM 952 O O . ARG A 1 120 ? -19.592 27.345 7.441 1.00 38.56 120 ARG A O 1
ATOM 959 N N . ILE A 1 121 ? -19.545 25.493 8.699 1.00 34.34 121 ILE A N 1
ATOM 960 C CA . ILE A 1 121 ? -20.412 26.027 9.774 1.00 34.34 121 ILE A CA 1
ATOM 961 C C . ILE A 1 121 ? -19.990 25.478 11.153 1.00 34.34 121 ILE A C 1
ATOM 963 O O . ILE A 1 121 ? -19.729 24.295 11.341 1.00 34.34 121 ILE A O 1
ATOM 967 N N . GLN A 1 122 ? -19.901 26.397 12.113 1.00 39.97 122 GLN A N 1
ATOM 968 C CA . GLN A 1 122 ? -19.327 26.301 13.458 1.00 39.97 122 GLN A CA 1
ATOM 969 C C . GLN A 1 122 ? -19.960 25.224 14.373 1.00 39.97 122 GLN A C 1
ATOM 971 O O . GLN A 1 122 ? -21.178 25.053 14.404 1.00 39.97 122 GLN A O 1
ATOM 976 N N . GLY A 1 123 ? -19.128 24.553 15.186 1.00 42.19 123 GLY A N 1
ATOM 977 C CA . GLY A 1 123 ? -19.487 23.816 16.416 1.00 42.19 123 GLY A CA 1
ATOM 978 C C . GLY A 1 123 ? -20.239 22.485 16.259 1.00 42.19 123 GLY A C 1
ATOM 979 O O . GLY A 1 123 ? -19.832 21.483 16.837 1.00 42.19 123 GLY A O 1
ATOM 980 N N . ARG A 1 124 ? -21.313 22.440 15.463 1.00 39.84 124 ARG A N 1
ATOM 981 C CA . ARG A 1 124 ? -22.117 21.219 15.241 1.00 39.84 124 ARG A CA 1
ATOM 982 C C . ARG A 1 124 ? -21.429 20.196 14.334 1.00 39.84 124 ARG A C 1
ATOM 984 O O . ARG A 1 124 ? -21.602 19.001 14.540 1.00 39.84 124 ARG A O 1
ATOM 991 N N . VAL A 1 125 ? -20.636 20.663 13.370 1.00 54.72 125 VAL A N 1
ATOM 992 C CA . VAL A 1 125 ? -19.924 19.803 12.410 1.00 54.72 125 VAL A CA 1
ATOM 993 C C . VAL A 1 125 ? -18.758 19.064 13.072 1.00 54.72 125 VAL A C 1
ATOM 995 O O . VAL A 1 125 ? -18.529 17.906 12.760 1.00 54.72 125 VAL A O 1
ATOM 998 N N . VAL A 1 126 ? -18.066 19.684 14.035 1.00 58.31 126 VAL A N 1
ATOM 999 C CA . VAL A 1 126 ? -16.930 19.050 14.734 1.00 58.31 126 VAL A CA 1
ATOM 1000 C C . VAL A 1 126 ? -17.391 17.867 15.586 1.00 58.31 126 VAL A C 1
ATOM 1002 O O . VAL A 1 126 ? -16.733 16.834 15.587 1.00 58.31 126 VAL A O 1
ATOM 1005 N N . ASN A 1 127 ? -18.543 17.981 16.255 1.00 60.16 127 ASN A N 1
ATOM 1006 C CA . ASN A 1 127 ? -19.097 16.873 17.035 1.00 60.16 127 ASN A CA 1
ATOM 1007 C C . ASN A 1 127 ? -19.542 15.714 16.133 1.00 60.16 127 ASN A C 1
ATOM 1009 O O . ASN A 1 127 ? -19.152 14.584 16.387 1.00 60.16 127 ASN A O 1
ATOM 1013 N N . ALA A 1 128 ? -20.259 15.999 15.039 1.00 68.62 128 ALA A N 1
ATOM 1014 C CA . ALA A 1 128 ? -20.641 14.971 14.067 1.00 68.62 128 ALA A CA 1
ATOM 1015 C C . ALA A 1 128 ? -19.416 14.301 13.414 1.00 68.62 128 ALA A C 1
ATOM 1017 O O . ALA A 1 128 ? -19.402 13.095 13.215 1.00 68.62 128 ALA A O 1
ATOM 1018 N N . MET A 1 129 ? -18.359 15.071 13.135 1.00 79.62 129 MET A N 1
ATOM 1019 C CA . MET A 1 129 ? -17.097 14.546 12.613 1.00 79.62 129 MET A CA 1
ATOM 1020 C C . MET A 1 129 ? -16.358 13.690 13.647 1.00 79.62 129 MET A C 1
ATOM 1022 O O . MET A 1 129 ? -15.763 12.686 13.281 1.00 79.62 129 MET A O 1
ATOM 1026 N N . ASN A 1 130 ? -16.395 14.056 14.930 1.00 84.50 130 ASN A N 1
ATOM 1027 C CA . ASN A 1 130 ? -15.829 13.243 16.005 1.00 84.50 130 ASN A CA 1
ATOM 1028 C C . ASN A 1 130 ? -16.568 11.912 16.151 1.00 84.50 130 ASN A C 1
ATOM 1030 O O . ASN A 1 130 ? -15.920 10.874 16.233 1.00 84.50 130 ASN A O 1
ATOM 1034 N N . ASP A 1 131 ? -17.899 11.937 16.128 1.00 88.50 131 ASP A N 1
ATOM 1035 C CA . ASP A 1 131 ? -18.720 10.730 16.219 1.00 88.50 131 ASP A CA 1
ATOM 1036 C C . ASP A 1 131 ? -18.494 9.817 15.002 1.00 88.50 131 ASP A C 1
ATOM 1038 O O . ASP A 1 131 ? -18.224 8.632 15.183 1.00 88.50 131 ASP A O 1
ATOM 1042 N N . ASP A 1 132 ? -18.475 10.365 13.779 1.00 90.62 132 ASP A N 1
ATOM 1043 C CA . ASP A 1 132 ? -18.191 9.591 12.561 1.00 90.62 132 ASP A CA 1
ATOM 1044 C C . ASP A 1 132 ? -16.741 9.043 12.553 1.00 90.62 132 ASP A C 1
ATOM 1046 O O . ASP A 1 132 ? -16.505 7.923 12.098 1.00 90.62 132 ASP A O 1
ATOM 1050 N N . VAL A 1 133 ? -15.749 9.793 13.064 1.00 90.62 133 VAL A N 1
ATOM 1051 C CA . VAL A 1 133 ? -14.355 9.314 13.189 1.00 90.62 133 VAL A CA 1
ATOM 1052 C C . VAL A 1 133 ? -14.251 8.206 14.232 1.00 90.62 133 VAL A C 1
ATOM 1054 O O . VAL A 1 133 ? -13.562 7.215 13.994 1.00 90.62 133 VAL A O 1
ATOM 1057 N N . LYS A 1 134 ? -14.925 8.348 15.377 1.00 92.31 134 LYS A N 1
ATOM 1058 C CA . LYS A 1 134 ? -14.990 7.300 16.399 1.00 92.31 134 LYS A CA 1
ATOM 1059 C C . LYS A 1 134 ? -15.639 6.042 15.844 1.00 92.31 134 LYS A C 1
ATOM 1061 O O . LYS A 1 134 ? -15.043 4.981 15.962 1.00 92.31 134 LYS A O 1
ATOM 1066 N N . GLU A 1 135 ? -16.797 6.164 15.199 1.00 94.31 135 GLU A N 1
ATOM 1067 C CA . GLU A 1 135 ? -17.489 5.031 14.581 1.00 94.31 135 GLU A CA 1
ATOM 1068 C C . GLU A 1 135 ? -16.589 4.346 13.546 1.00 94.31 135 GLU A C 1
ATOM 1070 O O . GLU A 1 135 ? -16.439 3.127 13.558 1.00 94.31 135 GLU A O 1
ATOM 1075 N N . LEU A 1 136 ? -15.920 5.124 12.689 1.00 92.56 136 LEU A N 1
ATOM 1076 C CA . LEU A 1 136 ? -14.983 4.580 11.713 1.00 92.56 136 LEU A CA 1
ATOM 1077 C C . LEU A 1 136 ? -13.858 3.790 12.394 1.00 92.56 136 LEU A C 1
ATOM 1079 O O . LEU A 1 136 ? -13.584 2.658 12.002 1.00 92.56 136 LEU A O 1
ATOM 1083 N N . LEU A 1 137 ? -13.196 4.370 13.397 1.00 92.00 137 LEU A N 1
ATOM 1084 C CA . LEU A 1 137 ? -12.101 3.712 14.113 1.00 92.00 137 LEU A CA 1
ATOM 1085 C C . LEU A 1 137 ? -12.577 2.460 14.862 1.00 92.00 137 LEU A C 1
ATOM 1087 O O . LEU A 1 137 ? -11.869 1.454 14.874 1.00 92.00 137 LEU A O 1
ATOM 1091 N N . ASP A 1 138 ? -13.776 2.490 15.435 1.00 93.25 138 ASP A N 1
ATOM 1092 C CA . ASP A 1 138 ? -14.369 1.358 16.144 1.00 93.25 138 ASP A CA 1
ATOM 1093 C C . ASP A 1 138 ? -14.636 0.187 15.186 1.00 93.25 138 ASP A C 1
ATOM 1095 O O . ASP A 1 138 ? -14.153 -0.933 15.382 1.00 93.25 138 ASP A O 1
ATOM 1099 N N . LEU A 1 139 ? -15.275 0.471 14.047 1.00 93.25 139 LEU A N 1
ATOM 1100 C CA . LEU A 1 139 ? -15.536 -0.520 13.004 1.00 93.25 139 LEU A CA 1
ATOM 1101 C C . LEU A 1 139 ? -14.241 -1.088 12.404 1.00 93.25 139 LEU A C 1
ATOM 1103 O O . LEU A 1 139 ? -14.155 -2.300 12.181 1.00 93.25 139 LEU A O 1
ATOM 1107 N N . LEU A 1 140 ? -13.232 -0.239 12.167 1.00 89.50 140 LEU A N 1
ATOM 1108 C CA . LEU A 1 140 ? -11.921 -0.633 11.633 1.00 89.50 140 LEU A CA 1
ATOM 1109 C C . LEU A 1 140 ? -11.089 -1.448 12.630 1.00 89.50 140 LEU A C 1
ATOM 1111 O O . LEU A 1 140 ? -10.253 -2.253 12.221 1.00 89.50 140 LEU A O 1
ATOM 1115 N N . THR A 1 141 ? -11.314 -1.265 13.930 1.00 85.94 141 THR A N 1
ATOM 1116 C CA . THR A 1 141 ? -10.649 -2.033 14.995 1.00 85.94 141 THR A CA 1
ATOM 1117 C C . THR A 1 141 ? -11.466 -3.249 15.437 1.00 85.94 141 THR A C 1
ATOM 1119 O O . THR A 1 141 ? -11.037 -4.006 16.314 1.00 85.94 141 THR A O 1
ATOM 1122 N N . GLY A 1 142 ? -12.612 -3.489 14.793 1.00 85.50 142 GLY A N 1
ATOM 1123 C CA . GLY A 1 142 ? -13.482 -4.633 15.039 1.00 85.50 142 GLY A CA 1
ATOM 1124 C C . GLY A 1 142 ? -14.192 -4.589 16.390 1.00 85.50 142 GLY A C 1
ATOM 1125 O O . GLY A 1 142 ? -14.471 -5.667 16.922 1.00 85.50 142 GLY A O 1
ATOM 1126 N N . GLU A 1 143 ? -14.448 -3.385 16.915 1.00 86.06 143 GLU A N 1
ATOM 1127 C CA . GLU A 1 143 ? -15.125 -3.126 18.197 1.00 86.06 143 GLU A CA 1
ATOM 1128 C C . GLU A 1 143 ? -14.368 -3.714 19.396 1.00 86.06 143 GLU A C 1
ATOM 1130 O O . GLU A 1 143 ? -14.941 -4.248 20.346 1.00 86.06 143 GLU A O 1
ATOM 1135 N N . THR A 1 144 ? -13.034 -3.699 19.317 1.00 84.94 144 THR A N 1
ATOM 1136 C CA . THR A 1 144 ? -12.165 -4.292 20.348 1.00 84.94 144 THR A CA 1
ATOM 1137 C C . THR A 1 144 ? -11.542 -3.266 21.285 1.00 84.94 144 THR A C 1
ATOM 1139 O O . THR A 1 144 ? -10.955 -3.655 22.297 1.00 84.94 144 THR A O 1
ATOM 1142 N N . LEU A 1 145 ? -11.639 -1.976 20.959 1.00 86.06 145 LEU A N 1
ATOM 1143 C CA . LEU A 1 145 ? -11.002 -0.919 21.730 1.00 86.06 145 LEU A CA 1
ATOM 1144 C C . LEU A 1 145 ? -11.889 -0.454 22.896 1.00 86.06 145 LEU A C 1
ATOM 1146 O O . LEU A 1 145 ? -13.080 -0.217 22.710 1.00 86.06 145 LEU A O 1
ATOM 1150 N N . PRO A 1 146 ? -11.316 -0.269 24.096 1.00 91.44 146 PRO A N 1
ATOM 1151 C CA . PRO A 1 146 ? -11.967 0.464 25.176 1.00 91.44 146 PRO A CA 1
ATOM 1152 C C . PRO A 1 146 ? -12.361 1.894 24.760 1.00 91.44 146 PRO A C 1
ATOM 1154 O O . PRO A 1 146 ? -11.620 2.555 24.030 1.00 91.44 146 PRO A O 1
ATOM 1157 N N . GLU A 1 147 ? -13.489 2.400 25.271 1.00 91.25 147 GLU A N 1
ATOM 1158 C CA . GLU A 1 147 ? -14.034 3.733 24.931 1.00 91.25 147 GLU A CA 1
ATOM 1159 C C . GLU A 1 147 ? -13.029 4.878 2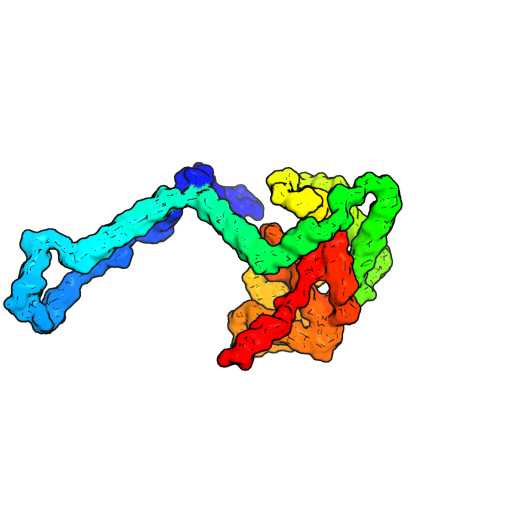5.164 1.00 91.25 147 GLU A C 1
ATOM 1161 O O . GLU A 1 147 ? -12.980 5.845 24.403 1.00 91.25 147 GLU A O 1
ATOM 1166 N N . ASP A 1 148 ? -12.191 4.780 26.199 1.00 91.50 148 ASP A N 1
ATOM 1167 C CA . ASP A 1 148 ? -11.151 5.766 26.497 1.00 91.50 148 ASP A CA 1
ATOM 1168 C C . ASP A 1 148 ? -10.032 5.766 25.445 1.00 91.50 148 ASP A C 1
ATOM 1170 O O . ASP A 1 148 ? -9.579 6.836 25.026 1.00 91.50 148 ASP A O 1
ATOM 1174 N N . GLN A 1 149 ? -9.624 4.586 24.969 1.00 90.25 149 GLN A N 1
ATOM 1175 C CA . GLN A 1 149 ? -8.628 4.446 23.905 1.00 90.25 149 GLN A CA 1
ATOM 1176 C C . GLN A 1 149 ? -9.183 4.923 22.563 1.00 90.25 149 GLN A C 1
ATOM 1178 O O . GLN A 1 149 ? -8.528 5.711 21.878 1.00 90.25 149 GLN A O 1
ATOM 1183 N N . LEU A 1 150 ? -10.413 4.525 22.227 1.00 90.62 150 LEU A N 1
ATOM 1184 C CA . LEU A 1 150 ? -11.107 4.978 21.023 1.00 90.62 150 LEU A CA 1
ATOM 1185 C C . LEU A 1 150 ? -11.257 6.507 21.013 1.00 90.62 150 LEU A C 1
ATOM 1187 O O . LEU A 1 150 ? -10.944 7.168 20.019 1.00 90.62 150 LEU A O 1
ATOM 1191 N N . GLY A 1 151 ? -11.657 7.091 22.147 1.00 90.94 151 GLY A N 1
ATOM 1192 C CA . GLY A 1 151 ? -11.751 8.537 22.323 1.00 90.94 151 GLY A CA 1
ATOM 1193 C C . GLY A 1 151 ? -10.409 9.253 22.166 1.00 90.94 151 GLY A C 1
ATOM 1194 O O . GLY A 1 151 ? -10.342 10.286 21.497 1.00 90.94 151 GLY A O 1
ATOM 1195 N N . ALA A 1 152 ? -9.332 8.699 22.727 1.00 90.62 152 ALA A N 1
ATOM 1196 C CA . ALA A 1 152 ? -7.988 9.250 22.580 1.00 90.62 152 ALA A CA 1
ATOM 1197 C C . ALA A 1 152 ? -7.488 9.184 21.126 1.00 90.62 152 ALA A C 1
ATOM 1199 O O . ALA A 1 152 ? -6.904 10.152 20.631 1.00 90.62 152 ALA A O 1
ATOM 1200 N N . MET A 1 153 ? -7.750 8.077 20.422 1.00 90.38 153 MET A N 1
ATOM 1201 C CA . MET A 1 153 ? -7.405 7.924 19.008 1.00 90.38 153 MET A CA 1
ATOM 1202 C C . MET A 1 153 ? -8.165 8.924 18.136 1.00 90.38 153 MET A C 1
ATOM 1204 O O . MET A 1 153 ? -7.539 9.642 17.356 1.00 90.38 153 MET A O 1
ATOM 1208 N N . ALA A 1 154 ? -9.484 9.041 18.308 1.00 91.00 154 ALA A N 1
ATOM 1209 C CA . ALA A 1 154 ? -10.300 10.001 17.568 1.00 91.00 154 ALA A CA 1
ATOM 1210 C C . ALA A 1 154 ? -9.846 11.448 17.817 1.00 91.00 154 ALA A C 1
ATOM 1212 O O . ALA A 1 154 ? -9.636 12.207 16.870 1.00 91.00 154 ALA A O 1
ATOM 1213 N N . ALA A 1 155 ? -9.584 11.817 19.075 1.00 89.69 155 ALA A N 1
ATOM 1214 C CA . ALA A 1 155 ? -9.060 13.138 19.416 1.00 89.69 155 ALA A CA 1
ATOM 1215 C C . ALA A 1 155 ? -7.707 13.418 18.738 1.00 89.69 155 ALA A C 1
ATOM 1217 O O . ALA A 1 155 ? -7.458 14.533 18.277 1.00 89.69 155 ALA A O 1
ATOM 1218 N N . GLN A 1 156 ? -6.836 12.411 18.635 1.00 88.06 156 GLN A N 1
ATOM 1219 C CA . GLN A 1 156 ? -5.552 12.547 17.953 1.00 88.06 156 GLN A CA 1
ATOM 1220 C C . GLN A 1 156 ? -5.712 12.726 16.435 1.00 88.06 156 GLN A C 1
ATOM 1222 O O . GLN A 1 156 ? -5.012 13.559 15.857 1.00 88.06 156 GLN A O 1
ATOM 1227 N N . VAL A 1 157 ? -6.637 11.999 15.800 1.00 88.00 157 VAL A N 1
ATOM 1228 C CA . VAL A 1 157 ? -6.980 12.161 14.375 1.00 88.00 157 VAL A CA 1
ATOM 1229 C C . VAL A 1 157 ? -7.487 13.579 14.099 1.00 88.00 157 VAL A C 1
ATOM 1231 O O . VAL A 1 157 ? -6.984 14.259 13.203 1.00 88.00 157 VAL A O 1
ATOM 1234 N N . LEU A 1 158 ? -8.433 14.063 14.908 1.00 86.56 158 LEU A N 1
ATOM 1235 C CA . LEU A 1 158 ? -8.998 15.408 14.767 1.00 86.56 158 LEU A CA 1
ATOM 1236 C C . LEU A 1 158 ? -7.951 16.500 15.010 1.00 86.56 158 LEU A C 1
ATOM 1238 O O . LEU A 1 158 ? -7.896 17.484 14.276 1.00 86.56 158 LEU A O 1
ATOM 1242 N N . LYS A 1 159 ? -7.050 16.302 15.978 1.00 84.44 159 LYS A N 1
ATOM 1243 C CA . LYS A 1 159 ? -5.932 17.223 16.212 1.00 84.44 159 LYS A CA 1
ATOM 1244 C C . LYS A 1 159 ? -5.028 17.347 14.983 1.00 84.44 159 LYS A C 1
ATOM 1246 O O . LYS A 1 159 ? -4.561 18.446 14.688 1.00 84.44 159 LYS A O 1
ATOM 1251 N N . THR A 1 160 ? -4.783 16.239 14.279 1.00 79.75 160 THR A N 1
ATOM 1252 C CA . THR A 1 160 ? -4.016 16.218 13.024 1.00 79.75 160 THR A CA 1
ATOM 1253 C C . THR A 1 160 ? -4.748 16.935 11.888 1.00 79.75 160 THR A C 1
ATOM 1255 O O . THR A 1 160 ? -4.116 17.627 11.093 1.00 79.75 160 THR A O 1
ATOM 1258 N N . TYR A 1 161 ? -6.074 16.827 11.828 1.00 78.88 161 TYR A N 1
ATOM 1259 C CA . TYR A 1 161 ? -6.888 17.597 10.888 1.00 78.88 161 TYR A CA 1
ATOM 1260 C C . TYR A 1 161 ? -6.770 19.115 11.127 1.00 78.88 161 TYR A C 1
ATOM 1262 O O . TYR A 1 161 ? -6.508 19.875 10.190 1.00 78.88 161 TYR A O 1
ATOM 1270 N N . GLU A 1 162 ? -6.906 19.553 12.383 1.00 75.00 162 GLU A N 1
ATOM 1271 C CA . GLU A 1 162 ? -6.909 20.972 12.761 1.00 75.00 162 GLU A CA 1
ATOM 1272 C C . GLU A 1 162 ? -5.532 21.635 12.640 1.00 75.00 162 GLU A C 1
ATOM 1274 O O . GLU A 1 162 ? -5.425 22.768 12.168 1.00 75.00 162 GLU A O 1
ATOM 1279 N N . ASN A 1 163 ? -4.467 20.933 13.035 1.00 71.81 163 ASN A N 1
ATOM 1280 C CA . ASN A 1 163 ? -3.120 21.489 13.108 1.00 71.81 163 ASN A CA 1
ATOM 1281 C C . ASN A 1 163 ? -2.139 20.639 12.299 1.00 71.81 163 ASN A C 1
ATOM 1283 O O . ASN A 1 163 ? -1.879 19.489 12.651 1.00 71.81 163 ASN A O 1
ATOM 1287 N N . ALA A 1 164 ? -1.513 21.234 11.278 1.00 60.66 164 ALA A N 1
ATOM 1288 C CA . ALA A 1 164 ? -0.262 20.674 10.776 1.00 60.66 164 ALA A CA 1
ATOM 1289 C C . ALA A 1 164 ? 0.781 20.769 11.889 1.00 60.66 164 ALA A C 1
ATOM 1291 O O . ALA A 1 164 ? 1.043 21.852 12.414 1.00 60.66 164 ALA A O 1
ATOM 1292 N N . ASN A 1 165 ? 1.375 19.638 12.244 1.00 61.56 165 ASN A N 1
ATOM 1293 C CA . ASN A 1 165 ? 2.642 19.646 12.960 1.00 61.56 165 ASN A CA 1
ATOM 1294 C C . ASN A 1 165 ? 3.791 19.921 11.968 1.00 61.56 165 ASN A C 1
ATOM 1296 O O . ASN A 1 165 ? 3.615 19.809 10.754 1.00 61.56 165 ASN A O 1
ATOM 1300 N N . GLU A 1 166 ? 4.980 20.260 12.474 1.00 57.81 166 GLU A N 1
ATOM 1301 C CA . GLU A 1 166 ? 6.177 20.484 11.638 1.00 57.81 166 GLU A CA 1
ATOM 1302 C C . GLU A 1 166 ? 6.505 19.271 10.740 1.00 57.81 166 GLU A C 1
ATOM 1304 O O . GLU A 1 166 ? 7.041 19.425 9.645 1.00 57.81 166 GLU A O 1
ATOM 1309 N N . GLU A 1 167 ? 6.124 18.056 11.154 1.00 56.91 167 GLU A N 1
ATOM 1310 C CA . GLU A 1 167 ? 6.293 16.822 10.370 1.00 56.91 167 GLU A CA 1
ATOM 1311 C C . GLU A 1 167 ? 5.367 16.728 9.143 1.00 56.91 167 GLU A C 1
ATOM 1313 O O . GLU A 1 167 ? 5.625 15.930 8.242 1.00 56.91 167 GLU A O 1
ATOM 1318 N N . GLN A 1 168 ? 4.304 17.532 9.083 1.00 63.06 168 GLN A N 1
ATOM 1319 C CA . GLN A 1 168 ? 3.292 17.548 8.020 1.00 63.06 168 GLN A CA 1
ATOM 1320 C C . GLN A 1 168 ? 3.357 18.806 7.151 1.00 63.06 168 GLN A C 1
ATOM 1322 O O . GLN A 1 168 ? 2.508 18.995 6.278 1.00 63.06 168 GLN A O 1
ATOM 1327 N N . ASP A 1 169 ? 4.365 19.655 7.348 1.00 66.31 169 ASP A N 1
ATOM 1328 C CA . ASP A 1 169 ? 4.526 20.910 6.606 1.00 66.31 169 ASP A CA 1
ATOM 1329 C C . ASP A 1 169 ? 4.681 20.669 5.090 1.00 66.31 169 ASP A C 1
ATOM 1331 O O . ASP A 1 169 ? 4.214 21.440 4.254 1.00 66.31 169 ASP A O 1
ATOM 1335 N N . TRP A 1 170 ? 5.214 19.503 4.711 1.00 68.56 170 TRP A N 1
ATOM 1336 C CA . TRP A 1 170 ? 5.302 19.065 3.317 1.00 68.56 170 TRP A CA 1
ATOM 1337 C C . TRP A 1 170 ? 3.931 18.843 2.646 1.00 68.56 170 TRP A C 1
ATOM 1339 O O . TRP A 1 170 ? 3.835 18.978 1.425 1.00 68.56 170 TRP A O 1
ATOM 1349 N N . LEU A 1 171 ? 2.861 18.571 3.410 1.00 66.69 171 LEU A N 1
ATOM 1350 C CA . LEU A 1 171 ? 1.497 18.450 2.873 1.00 66.69 171 LEU A CA 1
ATOM 1351 C C . LEU A 1 171 ? 0.961 19.799 2.373 1.00 66.69 171 LEU A C 1
ATOM 1353 O O . LEU A 1 171 ? 0.112 19.824 1.485 1.00 66.69 171 LEU A O 1
ATOM 1357 N N . ALA A 1 172 ? 1.463 20.926 2.896 1.00 64.56 172 ALA A N 1
ATOM 1358 C CA . ALA A 1 172 ? 1.024 22.262 2.486 1.00 64.56 172 ALA A CA 1
ATOM 1359 C C . ALA A 1 172 ? 1.369 22.586 1.019 1.00 64.56 172 ALA A C 1
ATOM 1361 O O . ALA A 1 172 ? 0.723 23.435 0.406 1.00 64.56 172 ALA A O 1
ATOM 1362 N N . GLY A 1 173 ? 2.364 21.899 0.443 1.00 62.88 173 GLY A N 1
ATOM 1363 C CA . GLY A 1 173 ? 2.759 22.044 -0.960 1.00 62.88 173 GLY A CA 1
ATOM 1364 C C . GLY A 1 173 ? 1.958 21.186 -1.947 1.00 62.88 173 GLY A C 1
ATOM 1365 O O . GLY A 1 173 ? 2.129 21.345 -3.158 1.00 62.88 173 GLY A O 1
ATOM 1366 N N . ILE A 1 174 ? 1.101 20.277 -1.468 1.00 63.88 174 ILE A N 1
ATOM 1367 C CA . ILE A 1 174 ? 0.350 19.347 -2.318 1.00 63.88 174 ILE A CA 1
ATOM 1368 C C . ILE A 1 174 ? -0.939 20.014 -2.797 1.00 63.88 174 ILE A C 1
ATOM 1370 O O . ILE A 1 174 ? -1.771 20.447 -2.001 1.00 63.88 174 ILE A O 1
ATOM 1374 N N . ARG A 1 175 ? -1.136 20.062 -4.119 1.00 55.66 175 ARG A N 1
ATOM 1375 C CA . ARG A 1 175 ? -2.430 20.428 -4.706 1.00 55.66 175 ARG A CA 1
ATOM 1376 C C . ARG A 1 175 ? -3.288 19.169 -4.820 1.00 55.66 175 ARG A C 1
ATOM 1378 O O . ARG A 1 175 ? -2.996 18.319 -5.655 1.00 55.66 175 ARG A O 1
ATOM 1385 N N . CYS A 1 176 ? -4.327 19.059 -3.999 1.00 56.94 176 CYS A N 1
ATOM 1386 C CA . CYS A 1 176 ? -5.345 18.014 -4.096 1.00 56.94 176 CYS A CA 1
ATOM 1387 C C . CYS A 1 176 ? -6.750 18.629 -4.176 1.00 56.94 176 CYS A C 1
ATOM 1389 O O . CYS A 1 176 ? -7.034 19.652 -3.545 1.00 56.94 176 CYS A O 1
ATOM 1391 N N . GLU A 1 177 ? -7.634 18.000 -4.950 1.00 46.53 177 GLU A N 1
ATOM 1392 C CA . GLU A 1 177 ? -9.069 18.294 -4.931 1.00 46.53 177 GLU A CA 1
ATOM 1393 C C . GLU A 1 177 ? -9.631 17.809 -3.581 1.00 46.53 177 GLU A C 1
ATOM 1395 O O . GLU A 1 177 ? -9.481 16.644 -3.229 1.00 46.53 177 GLU A O 1
ATOM 1400 N N . GLY A 1 178 ? -10.159 18.731 -2.765 1.00 53.12 178 GLY A N 1
ATOM 1401 C CA . GLY A 1 178 ? -10.516 18.503 -1.349 1.00 53.12 178 GLY A CA 1
ATOM 1402 C C . GLY A 1 178 ? -9.621 19.244 -0.341 1.00 53.12 178 GLY A C 1
ATOM 1403 O O . GLY A 1 178 ? -10.013 19.457 0.806 1.00 53.12 178 GLY A O 1
ATOM 1404 N N . GLY A 1 179 ? -8.459 19.729 -0.787 1.00 63.78 179 GLY A N 1
ATOM 1405 C CA . GLY A 1 179 ? -7.562 20.578 -0.006 1.00 63.78 179 GLY A CA 1
ATOM 1406 C C . GLY A 1 179 ? -6.753 19.852 1.077 1.00 63.78 179 GLY A C 1
ATOM 1407 O O . GLY A 1 179 ? -7.024 18.720 1.476 1.00 63.78 179 GLY A O 1
ATOM 1408 N N . VAL A 1 180 ? -5.739 20.557 1.586 1.00 67.25 180 VAL A N 1
ATOM 1409 C CA . VAL A 1 180 ? -4.816 20.083 2.634 1.00 67.25 180 VAL A CA 1
ATOM 1410 C C . VAL A 1 180 ? -5.526 19.517 3.884 1.00 67.25 180 VAL A C 1
ATOM 1412 O O . VAL A 1 180 ? -5.025 18.530 4.423 1.00 67.25 180 VAL A O 1
ATOM 1415 N N . PRO A 1 181 ? -6.677 20.050 4.357 1.00 70.56 181 PRO A N 1
ATOM 1416 C CA . PRO A 1 181 ? -7.365 19.494 5.526 1.00 70.56 181 PRO A CA 1
ATOM 1417 C C . PRO A 1 181 ? -7.829 18.045 5.335 1.00 70.56 181 PRO A C 1
ATOM 1419 O O . PRO A 1 181 ? -7.607 17.220 6.216 1.00 70.56 181 PRO A O 1
ATOM 1422 N N . MET A 1 182 ? -8.403 17.701 4.178 1.00 70.56 182 MET A N 1
ATOM 1423 C CA . MET A 1 182 ? -8.876 16.335 3.922 1.00 70.56 182 MET A CA 1
ATOM 1424 C C . MET A 1 182 ? -7.719 15.335 3.930 1.00 70.56 182 MET A C 1
ATOM 1426 O O . MET A 1 182 ? -7.779 14.293 4.578 1.00 70.56 182 MET A O 1
ATOM 1430 N N . LEU A 1 183 ? -6.610 15.708 3.289 1.00 72.69 183 LEU A N 1
ATOM 1431 C CA . LEU A 1 183 ? -5.407 14.886 3.259 1.00 72.69 183 LEU A CA 1
ATOM 1432 C C . LEU A 1 183 ? -4.820 14.678 4.665 1.00 72.69 183 LEU A C 1
ATOM 1434 O O . LEU A 1 183 ? -4.383 13.577 4.990 1.00 72.69 183 LEU A O 1
ATOM 1438 N N . ARG A 1 184 ? -4.862 15.703 5.529 1.00 78.19 184 ARG A N 1
ATOM 1439 C CA . ARG A 1 184 ? -4.466 15.573 6.941 1.00 78.19 184 ARG A CA 1
ATOM 1440 C C . ARG A 1 184 ? -5.375 14.624 7.709 1.00 78.19 184 ARG A C 1
ATOM 1442 O O . ARG A 1 184 ? -4.867 13.852 8.513 1.00 78.19 184 ARG A O 1
ATOM 1449 N N . LEU A 1 185 ? -6.686 14.657 7.466 1.00 81.25 185 LEU A N 1
ATOM 1450 C CA . LEU A 1 185 ? -7.622 13.747 8.124 1.00 81.25 185 LEU A CA 1
ATOM 1451 C C . LEU A 1 185 ? -7.331 12.290 7.756 1.00 81.25 185 LEU A C 1
ATOM 1453 O O . LEU A 1 185 ? -7.146 11.466 8.650 1.00 81.25 185 LEU A O 1
ATOM 1457 N N . MET A 1 186 ? -7.213 11.997 6.456 1.00 80.56 186 MET A N 1
ATOM 1458 C CA . MET A 1 186 ? -6.843 10.663 5.966 1.00 80.56 186 MET A CA 1
ATOM 1459 C C . MET A 1 186 ? -5.529 10.199 6.601 1.00 80.56 186 MET A C 1
ATOM 1461 O O . MET A 1 186 ? -5.443 9.109 7.160 1.00 80.56 186 MET A O 1
ATOM 1465 N N . TYR A 1 187 ? -4.519 11.067 6.597 1.00 83.12 187 TYR A N 1
ATOM 1466 C CA . TYR A 1 187 ? -3.212 10.770 7.168 1.00 83.12 187 TYR A CA 1
ATOM 1467 C C . TYR A 1 187 ? -3.248 10.555 8.690 1.00 83.12 187 TYR A C 1
ATOM 1469 O O . TYR A 1 187 ? -2.564 9.678 9.216 1.00 83.12 187 TYR A O 1
ATOM 1477 N N . GLY A 1 188 ? -4.081 11.316 9.405 1.00 85.81 188 GLY A N 1
ATOM 1478 C CA . GLY A 1 188 ? -4.343 11.126 10.828 1.00 85.81 188 GLY A CA 1
ATOM 1479 C C . GLY A 1 188 ? -4.957 9.757 11.114 1.00 85.81 188 GLY A C 1
ATOM 1480 O O . GLY A 1 188 ? -4.464 9.045 11.989 1.00 85.81 188 GLY A O 1
ATOM 1481 N N . ILE A 1 189 ? -5.981 9.365 10.345 1.00 87.19 189 ILE A N 1
ATOM 1482 C CA . ILE A 1 189 ? -6.624 8.044 10.438 1.00 87.19 189 ILE A CA 1
ATOM 1483 C C . ILE A 1 189 ? -5.598 6.940 10.166 1.00 87.19 189 ILE A C 1
ATOM 1485 O O . ILE A 1 189 ? -5.454 6.027 10.977 1.00 87.19 189 ILE A O 1
ATOM 1489 N N . PHE A 1 190 ? -4.837 7.050 9.075 1.00 85.81 190 PHE A N 1
ATOM 1490 C CA . PHE A 1 190 ? -3.793 6.089 8.723 1.00 85.81 190 PHE A CA 1
ATOM 1491 C C . PHE A 1 190 ? -2.789 5.895 9.866 1.00 85.81 190 PHE A C 1
ATOM 1493 O O . PHE A 1 190 ? -2.531 4.768 10.285 1.00 85.81 190 PHE A O 1
ATOM 1500 N N . TYR A 1 191 ? -2.270 6.982 10.443 1.00 84.38 191 TYR A N 1
ATOM 1501 C CA . TYR A 1 191 ? -1.317 6.879 11.547 1.00 84.38 191 TYR A CA 1
ATOM 1502 C C . TYR A 1 191 ? -1.911 6.338 12.841 1.00 84.38 191 TYR A C 1
ATOM 1504 O O . TYR A 1 191 ? -1.211 5.630 13.568 1.00 84.38 191 TYR A O 1
ATOM 1512 N N . ALA A 1 192 ? -3.167 6.667 13.146 1.00 85.81 192 ALA A N 1
ATOM 1513 C CA . ALA A 1 192 ? -3.852 6.099 14.298 1.00 85.81 192 ALA A CA 1
ATOM 1514 C C . ALA A 1 192 ? -3.930 4.571 14.168 1.00 85.81 192 ALA A C 1
ATOM 1516 O O . ALA A 1 192 ? -3.562 3.854 15.095 1.00 85.81 192 ALA A O 1
ATOM 1517 N N . LEU A 1 193 ? -4.303 4.077 12.987 1.00 83.88 193 LEU A N 1
ATOM 1518 C CA . LEU A 1 193 ? -4.409 2.646 12.709 1.00 83.88 193 LEU A CA 1
ATOM 1519 C C . LEU A 1 193 ? -3.040 1.948 12.647 1.00 83.88 193 LEU A C 1
ATOM 1521 O O . LEU A 1 193 ? -2.912 0.808 13.089 1.00 83.88 193 LEU A O 1
ATOM 1525 N N . MET A 1 194 ? -2.005 2.623 12.139 1.00 80.94 194 MET A N 1
ATOM 1526 C CA . MET A 1 194 ? -0.630 2.111 12.138 1.00 80.94 194 MET A CA 1
ATOM 1527 C C . MET A 1 194 ? -0.059 1.957 13.549 1.00 80.94 194 MET A C 1
ATOM 1529 O O . MET A 1 194 ? 0.619 0.974 13.828 1.00 80.94 194 MET A O 1
ATOM 1533 N N . ARG A 1 195 ? -0.323 2.913 14.449 1.00 77.94 195 ARG A N 1
ATOM 1534 C CA . ARG A 1 195 ? 0.148 2.849 15.844 1.00 77.94 195 ARG A CA 1
ATOM 1535 C C . ARG A 1 195 ? -0.461 1.691 16.627 1.00 77.94 195 ARG A C 1
ATOM 1537 O O . ARG A 1 195 ? 0.206 1.170 17.513 1.00 77.94 195 ARG A O 1
ATOM 1544 N N . ASP A 1 19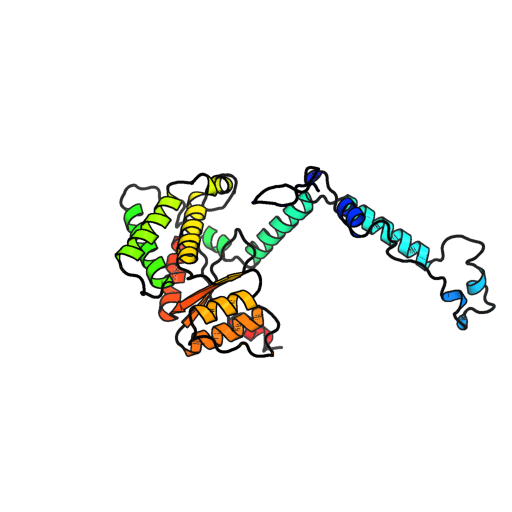6 ? -1.692 1.312 16.301 1.00 73.06 196 ASP A N 1
ATOM 1545 C CA . ASP A 1 196 ? -2.398 0.184 16.918 1.00 73.06 196 ASP A CA 1
ATOM 1546 C C . ASP A 1 196 ? -2.122 -1.147 16.185 1.00 73.06 196 ASP A C 1
ATOM 1548 O O . ASP A 1 196 ? -2.753 -2.162 16.457 1.00 73.06 196 ASP A O 1
ATOM 1552 N N . ASP A 1 197 ? -1.178 -1.172 15.231 1.00 73.31 197 ASP A N 1
ATOM 1553 C CA . ASP A 1 197 ? -0.849 -2.372 14.454 1.00 73.31 197 ASP A CA 1
ATOM 1554 C C . ASP A 1 197 ? -2.081 -2.952 13.709 1.00 73.31 197 ASP A C 1
ATOM 1556 O O . ASP A 1 197 ? -2.230 -4.160 13.543 1.00 73.31 197 ASP A O 1
ATOM 1560 N N . ARG A 1 198 ? -3.008 -2.104 13.236 1.00 71.81 198 ARG A N 1
ATOM 1561 C CA . ARG A 1 198 ? -4.266 -2.546 12.588 1.00 71.81 198 ARG A CA 1
ATOM 1562 C C . ARG A 1 198 ? -4.220 -2.576 11.063 1.00 71.81 198 ARG A C 1
ATOM 1564 O O . ARG A 1 198 ? -5.064 -3.225 10.449 1.00 71.81 198 ARG A O 1
ATOM 1571 N N . ILE A 1 199 ? -3.231 -1.930 10.447 1.00 76.75 199 ILE A N 1
ATOM 1572 C CA . ILE A 1 199 ? -3.003 -1.980 8.993 1.00 76.75 199 ILE A CA 1
ATOM 1573 C C . ILE A 1 199 ? -1.772 -2.825 8.711 1.00 76.75 199 ILE A C 1
ATOM 1575 O O . ILE A 1 199 ? -0.724 -2.646 9.334 1.00 76.75 199 ILE A O 1
ATOM 1579 N N . ALA A 1 200 ? -1.889 -3.789 7.800 1.00 79.19 2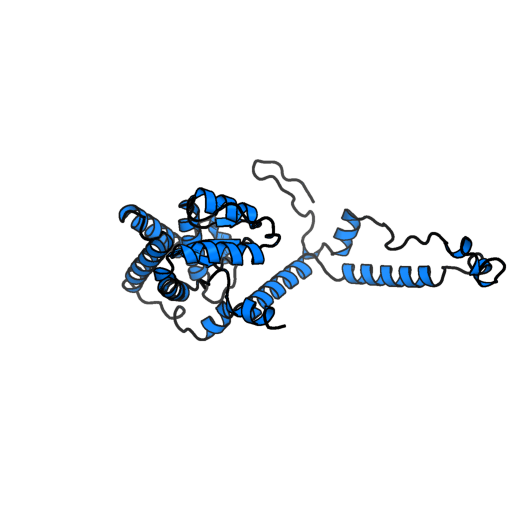00 ALA A N 1
ATOM 1580 C CA . ALA A 1 200 ? -0.729 -4.479 7.262 1.00 79.19 200 ALA A CA 1
ATOM 1581 C C . ALA A 1 200 ? -0.172 -3.685 6.079 1.00 79.19 200 ALA A C 1
ATOM 1583 O O . ALA A 1 200 ? -0.867 -3.506 5.079 1.00 79.19 200 ALA A O 1
ATOM 1584 N N . THR A 1 201 ? 1.064 -3.200 6.217 1.00 75.31 201 THR A N 1
ATOM 1585 C CA . THR A 1 201 ? 1.688 -2.279 5.254 1.00 75.31 201 THR A CA 1
ATOM 1586 C C . THR A 1 201 ? 3.058 -2.777 4.832 1.00 75.31 201 THR A C 1
ATOM 1588 O O . THR A 1 201 ? 3.938 -2.865 5.686 1.00 75.31 201 THR A O 1
ATOM 1591 N N . PHE A 1 202 ? 3.268 -3.073 3.547 1.00 74.31 202 PHE A N 1
ATOM 1592 C CA . PHE A 1 202 ? 4.609 -3.292 2.985 1.00 74.31 202 PHE A CA 1
ATOM 1593 C C . PHE A 1 202 ? 4.603 -3.289 1.452 1.00 74.31 202 PHE A C 1
ATOM 1595 O O . PHE A 1 202 ? 3.600 -3.599 0.809 1.00 74.31 202 PHE A O 1
ATOM 1602 N N . GLY A 1 203 ? 5.776 -3.040 0.864 1.00 67.06 203 GLY A N 1
ATOM 1603 C CA . GLY A 1 203 ? 6.007 -3.148 -0.580 1.00 67.06 203 GLY A CA 1
ATOM 1604 C C . GLY A 1 203 ? 6.026 -4.583 -1.132 1.00 67.06 203 GLY A C 1
ATOM 1605 O O . GLY A 1 203 ? 6.172 -4.768 -2.338 1.00 67.06 203 GLY A O 1
ATOM 1606 N N . ARG A 1 204 ? 5.906 -5.613 -0.280 1.00 78.06 204 ARG A N 1
ATOM 1607 C CA . ARG A 1 204 ? 5.837 -7.029 -0.680 1.00 78.06 204 ARG A CA 1
ATOM 1608 C C . ARG A 1 204 ? 4.738 -7.763 0.081 1.00 78.06 204 ARG A C 1
ATOM 1610 O O . ARG A 1 204 ? 4.586 -7.601 1.290 1.00 78.06 204 ARG A O 1
ATOM 1617 N N . TRP A 1 205 ? 4.011 -8.630 -0.620 1.00 80.69 205 TRP A N 1
ATOM 1618 C CA . TRP A 1 205 ? 2.868 -9.355 -0.058 1.00 80.69 205 TRP A CA 1
ATOM 1619 C C . TRP A 1 205 ? 3.263 -10.364 1.034 1.00 80.69 205 TRP A C 1
ATOM 1621 O O . TRP A 1 205 ? 2.466 -10.638 1.925 1.00 80.69 205 TRP A O 1
ATOM 1631 N N . GLN A 1 206 ? 4.491 -10.894 1.009 1.00 85.62 206 GLN A N 1
ATOM 1632 C CA . GLN A 1 206 ? 4.985 -11.815 2.040 1.00 85.62 206 GLN A CA 1
ATOM 1633 C C . GLN A 1 206 ? 5.068 -11.135 3.408 1.00 85.62 206 GLN A C 1
ATOM 1635 O O . GLN A 1 206 ? 4.698 -11.723 4.422 1.00 85.62 206 GLN A O 1
ATOM 1640 N N . ASP A 1 207 ? 5.517 -9.880 3.420 1.00 85.62 207 ASP A N 1
ATOM 1641 C CA . ASP A 1 207 ? 5.658 -9.099 4.643 1.00 85.62 207 ASP A CA 1
ATOM 1642 C C . ASP A 1 207 ? 4.257 -8.734 5.194 1.00 85.62 207 ASP A C 1
ATOM 1644 O O . ASP A 1 207 ? 4.013 -8.810 6.399 1.00 85.62 207 ASP A O 1
ATOM 1648 N N . VAL A 1 208 ? 3.292 -8.455 4.303 1.00 84.06 208 VAL A N 1
ATOM 1649 C CA . VAL A 1 208 ? 1.864 -8.311 4.653 1.00 84.06 208 VAL A CA 1
ATOM 1650 C C . VAL A 1 208 ? 1.314 -9.599 5.274 1.00 84.06 208 VAL A C 1
ATOM 1652 O O . VAL A 1 208 ? 0.673 -9.543 6.320 1.00 84.06 208 VAL A O 1
ATOM 1655 N N . HIS A 1 209 ? 1.592 -10.766 4.685 1.00 88.19 209 HIS A N 1
ATOM 1656 C CA . HIS A 1 209 ? 1.160 -12.053 5.235 1.00 88.19 209 HIS A CA 1
ATOM 1657 C C . HIS A 1 209 ? 1.708 -12.304 6.635 1.00 88.19 209 HIS A C 1
ATOM 1659 O O . HIS A 1 209 ? 0.961 -12.710 7.521 1.00 88.19 209 HIS A O 1
ATOM 1665 N N . GLN A 1 210 ? 2.993 -12.028 6.856 1.00 86.94 210 GLN A N 1
ATOM 1666 C CA . GLN A 1 210 ? 3.606 -12.194 8.168 1.00 86.94 210 GLN A CA 1
ATOM 1667 C C . GLN A 1 210 ? 2.915 -11.325 9.228 1.00 86.94 210 GLN A C 1
ATOM 1669 O O . GLN A 1 210 ? 2.623 -11.818 10.317 1.00 86.94 210 GLN A O 1
ATOM 1674 N N . GLN A 1 211 ? 2.605 -10.064 8.908 1.00 84.81 211 GLN A N 1
ATOM 1675 C CA . GLN A 1 211 ? 1.857 -9.187 9.815 1.00 84.81 211 GLN A CA 1
ATOM 1676 C C . GLN A 1 211 ? 0.439 -9.700 10.074 1.00 84.81 211 GLN A C 1
ATOM 1678 O O . GLN A 1 211 ? -0.009 -9.727 11.220 1.00 84.81 211 GLN A O 1
ATOM 1683 N N . LEU A 1 212 ? -0.264 -10.141 9.029 1.00 86.12 212 LEU A N 1
ATOM 1684 C CA . LEU A 1 212 ? -1.608 -10.693 9.171 1.00 86.12 212 LEU A CA 1
ATOM 1685 C C . LEU A 1 212 ? -1.613 -11.966 10.025 1.00 86.12 212 LEU A C 1
ATOM 1687 O O . LEU A 1 212 ? -2.466 -12.093 10.895 1.00 86.12 212 LEU A O 1
ATOM 1691 N N . CYS A 1 213 ? -0.643 -12.865 9.856 1.00 87.19 213 CYS A N 1
ATOM 1692 C CA . CYS A 1 213 ? -0.484 -14.048 10.704 1.00 87.19 213 CYS A CA 1
ATOM 1693 C C . CYS A 1 213 ? -0.154 -13.691 12.155 1.00 87.19 213 CYS A C 1
ATOM 1695 O O . CYS A 1 213 ? -0.708 -14.299 13.064 1.00 87.19 213 CYS A O 1
ATOM 1697 N N . ALA A 1 214 ? 0.706 -12.695 12.390 1.00 83.25 214 ALA A N 1
ATOM 1698 C CA . ALA A 1 214 ? 1.044 -12.262 13.746 1.00 83.25 214 ALA A CA 1
ATOM 1699 C C . ALA A 1 214 ? -0.175 -11.699 14.497 1.00 83.25 214 ALA A C 1
ATOM 1701 O O . ALA A 1 214 ? -0.313 -11.895 15.701 1.00 83.25 214 ALA A O 1
ATOM 1702 N N . ARG A 1 215 ? -1.069 -11.012 13.780 1.00 77.94 215 ARG A N 1
ATOM 1703 C CA . ARG A 1 215 ? -2.250 -10.344 14.351 1.00 77.94 215 ARG A CA 1
ATOM 1704 C C . ARG A 1 215 ? -3.472 -11.247 14.413 1.00 77.94 215 ARG A C 1
ATOM 1706 O O . ARG A 1 215 ? -4.296 -11.143 15.315 1.00 77.94 215 ARG A O 1
ATOM 1713 N N . PHE A 1 216 ? -3.585 -12.140 13.442 1.00 79.25 216 PHE A N 1
ATOM 1714 C CA . PHE A 1 216 ? -4.741 -12.984 13.228 1.00 79.25 216 PHE A CA 1
ATOM 1715 C C . PHE A 1 216 ? -4.310 -14.438 13.043 1.00 79.25 216 PHE A C 1
ATOM 1717 O O . PHE A 1 216 ? -4.644 -15.083 12.049 1.00 79.25 216 PHE A O 1
ATOM 1724 N N . GLU A 1 217 ? -3.589 -14.966 14.031 1.00 70.88 217 GLU A N 1
ATOM 1725 C CA . GLU A 1 217 ? -2.950 -16.292 14.009 1.00 70.88 217 GLU A CA 1
ATOM 1726 C C . GLU A 1 217 ? -3.904 -17.434 13.602 1.00 70.88 217 GLU A C 1
ATOM 1728 O O . GLU A 1 217 ? -3.497 -18.425 13.004 1.00 70.88 217 GLU A O 1
ATOM 1733 N N . ARG A 1 218 ? -5.209 -17.284 13.867 1.00 74.31 218 ARG A N 1
ATOM 1734 C CA . ARG A 1 218 ? -6.254 -18.263 13.509 1.00 74.31 218 ARG A CA 1
ATOM 1735 C C . ARG A 1 218 ? -6.920 -18.036 12.147 1.00 74.31 218 ARG A C 1
ATOM 1737 O O . ARG A 1 218 ? -7.635 -18.923 11.668 1.00 74.31 218 ARG A O 1
ATOM 1744 N N . LEU A 1 219 ? -6.750 -16.858 11.550 1.00 76.69 219 LEU A N 1
ATOM 1745 C CA . LEU A 1 219 ? -7.390 -16.489 10.284 1.00 76.69 219 LEU A CA 1
ATOM 1746 C C . LEU A 1 219 ? -6.584 -16.971 9.079 1.00 76.69 219 LEU A C 1
ATOM 1748 O O . LEU A 1 219 ? -7.188 -17.454 8.123 1.00 76.69 219 LEU A O 1
ATOM 1752 N N . PHE A 1 220 ? -5.253 -16.905 9.137 1.00 84.75 220 PHE A N 1
ATOM 1753 C CA . PHE A 1 220 ? -4.403 -17.175 7.979 1.00 84.75 220 PHE A CA 1
ATOM 1754 C C . PHE A 1 220 ? -3.552 -18.439 8.168 1.00 84.75 220 PHE A C 1
ATOM 1756 O O . PHE A 1 220 ? -2.650 -18.452 9.004 1.00 84.75 220 PHE A O 1
ATOM 1763 N N . PRO A 1 221 ? -3.808 -19.516 7.400 1.00 87.56 221 PRO A N 1
ATOM 1764 C CA . PRO A 1 221 ? -2.902 -20.658 7.347 1.00 87.56 221 PRO A CA 1
ATOM 1765 C C . PRO A 1 221 ? -1.619 -20.307 6.567 1.00 87.56 221 PRO A C 1
ATOM 1767 O O . PRO A 1 221 ? -1.560 -19.252 5.934 1.00 87.56 221 PRO A O 1
ATOM 1770 N N . PRO A 1 222 ? -0.595 -21.185 6.560 1.00 90.62 222 PRO A N 1
ATOM 1771 C CA . PRO A 1 222 ? 0.576 -21.001 5.708 1.00 90.62 222 PRO A CA 1
ATOM 1772 C C . PRO A 1 222 ? 0.185 -20.791 4.242 1.00 90.62 222 PRO A C 1
ATOM 1774 O O . PRO A 1 222 ? -0.701 -21.476 3.722 1.00 90.62 222 PRO A O 1
ATOM 1777 N N . VAL A 1 223 ? 0.868 -19.859 3.575 1.00 91.38 223 VAL A N 1
ATOM 1778 C CA . VAL A 1 223 ? 0.586 -19.518 2.175 1.00 91.38 223 VAL A CA 1
ATOM 1779 C C . VAL A 1 223 ? 0.774 -20.744 1.273 1.00 91.38 223 VAL A C 1
ATOM 1781 O O . VAL A 1 223 ? 1.811 -21.411 1.358 1.00 91.38 223 VAL A O 1
ATOM 1784 N N . PRO A 1 224 ? -0.186 -21.052 0.382 1.00 93.12 224 PRO A N 1
ATOM 1785 C CA . PRO A 1 224 ? -0.047 -22.143 -0.568 1.00 93.12 224 PRO A CA 1
ATOM 1786 C C . PRO A 1 224 ? 1.146 -21.953 -1.509 1.00 93.12 224 PRO A C 1
ATOM 1788 O O . PRO A 1 224 ? 1.400 -20.854 -1.993 1.00 93.12 224 PRO A O 1
ATOM 1791 N N . ALA A 1 225 ? 1.812 -23.052 -1.869 1.00 92.81 225 ALA A N 1
ATOM 1792 C CA . ALA A 1 225 ? 3.000 -23.031 -2.729 1.00 92.81 225 ALA A CA 1
ATOM 1793 C C . ALA A 1 225 ? 2.767 -22.471 -4.148 1.00 92.81 225 ALA A C 1
ATOM 1795 O O . ALA A 1 225 ? 3.728 -22.150 -4.840 1.00 92.81 225 ALA A O 1
ATOM 1796 N N . TRP A 1 226 ? 1.512 -22.379 -4.600 1.00 90.44 226 TRP A N 1
ATOM 1797 C CA . TRP A 1 226 ? 1.167 -21.827 -5.911 1.00 90.44 226 TRP A CA 1
ATOM 1798 C C . TRP A 1 226 ? 1.098 -20.295 -5.926 1.00 90.44 226 TRP A C 1
ATOM 1800 O O . TRP A 1 226 ? 1.140 -19.710 -7.004 1.00 90.44 226 TRP A O 1
ATOM 1810 N N . VAL A 1 227 ? 1.008 -19.639 -4.764 1.00 89.69 227 VAL A N 1
ATOM 1811 C CA . VAL A 1 227 ? 0.951 -18.176 -4.677 1.00 89.69 227 VAL A CA 1
ATOM 1812 C C . VAL A 1 227 ? 2.334 -17.603 -4.974 1.00 89.69 227 VAL A C 1
ATOM 1814 O O . VAL A 1 227 ? 3.252 -17.692 -4.159 1.00 89.69 227 VAL A O 1
ATOM 1817 N N . SER A 1 228 ? 2.475 -16.996 -6.148 1.00 85.69 228 SER A N 1
ATOM 1818 C CA . SER A 1 228 ? 3.721 -16.379 -6.616 1.00 85.69 228 SER A CA 1
ATOM 1819 C C . SER A 1 228 ? 3.605 -14.858 -6.696 1.00 85.69 228 SER A C 1
ATOM 1821 O O . SER A 1 228 ? 4.585 -14.137 -6.487 1.00 85.69 228 SER A O 1
ATOM 1823 N N . TYR A 1 229 ? 2.399 -14.353 -6.961 1.00 82.06 229 TYR A N 1
ATOM 1824 C CA . TYR A 1 229 ? 2.138 -12.935 -7.188 1.00 82.06 229 TYR A CA 1
ATOM 1825 C C . TYR A 1 229 ? 1.171 -12.334 -6.161 1.00 82.06 229 TYR A C 1
ATOM 1827 O O . TYR A 1 229 ? 0.323 -13.012 -5.589 1.00 82.06 229 TYR A O 1
ATOM 1835 N N . GLN A 1 230 ? 1.243 -11.011 -5.983 1.00 80.94 230 GLN A N 1
ATOM 1836 C CA . GLN A 1 230 ? 0.394 -10.277 -5.035 1.00 80.94 230 GLN A CA 1
ATOM 1837 C C . GLN A 1 230 ? -1.109 -10.480 -5.280 1.00 80.94 230 GLN A C 1
ATOM 1839 O O . GLN A 1 230 ? -1.868 -10.628 -4.331 1.00 80.94 230 GLN A O 1
ATOM 1844 N N . HIS A 1 231 ? -1.558 -10.506 -6.535 1.00 80.81 231 HIS A N 1
ATOM 1845 C CA . HIS A 1 231 ? -2.980 -10.683 -6.845 1.00 80.81 231 HIS A CA 1
ATOM 1846 C C . HIS A 1 231 ? -3.489 -12.099 -6.515 1.00 80.81 231 HIS A C 1
ATOM 1848 O O . HIS A 1 231 ? -4.633 -12.257 -6.099 1.00 80.81 231 HIS A O 1
ATOM 1854 N N . GLU A 1 232 ? -2.641 -13.122 -6.664 1.00 85.38 232 GLU A N 1
ATOM 1855 C CA . GLU A 1 232 ? -2.937 -14.499 -6.243 1.00 85.38 232 GLU A CA 1
ATOM 1856 C C . GLU A 1 232 ? -3.031 -14.584 -4.721 1.00 85.38 232 GLU A C 1
ATOM 1858 O O . GLU A 1 232 ? -3.960 -15.193 -4.192 1.00 85.38 232 GLU A O 1
ATOM 1863 N N . TYR A 1 233 ? -2.102 -13.915 -4.031 1.00 88.62 233 TYR A N 1
ATOM 1864 C CA . TYR A 1 233 ? -2.102 -13.808 -2.579 1.00 88.62 233 TYR A CA 1
ATOM 1865 C C . TYR A 1 233 ? -3.384 -13.150 -2.067 1.00 88.62 233 TYR A C 1
ATOM 1867 O O . TYR A 1 233 ? -4.054 -13.730 -1.220 1.00 88.62 233 TYR A O 1
ATOM 1875 N N . LEU A 1 234 ? -3.751 -11.981 -2.601 1.00 87.62 234 LEU A N 1
ATOM 1876 C CA . LEU A 1 234 ? -4.959 -11.261 -2.192 1.00 87.62 234 LEU A CA 1
ATOM 1877 C C . LEU A 1 234 ? -6.219 -12.094 -2.440 1.00 87.62 234 LEU A C 1
ATOM 1879 O O . LEU A 1 234 ? -7.050 -12.203 -1.550 1.00 87.62 234 LEU A O 1
ATOM 1883 N N . SER A 1 235 ? -6.324 -12.762 -3.594 1.00 86.19 235 SER A N 1
ATOM 1884 C CA . SER A 1 235 ? -7.455 -13.649 -3.899 1.00 86.19 235 SER A CA 1
ATOM 1885 C C . SER A 1 235 ? -7.586 -14.811 -2.905 1.00 86.19 235 SER A C 1
ATOM 1887 O O . SER A 1 235 ? -8.683 -15.135 -2.435 1.00 86.19 235 SER A O 1
ATOM 1889 N N . TRP A 1 236 ? -6.462 -15.446 -2.567 1.00 91.12 236 TRP A N 1
ATOM 1890 C CA . TRP A 1 236 ? -6.432 -16.525 -1.587 1.00 91.12 236 TRP A CA 1
ATOM 1891 C C . TRP A 1 236 ? -6.750 -16.026 -0.174 1.00 91.12 236 TRP A C 1
ATOM 1893 O O . TRP A 1 236 ? -7.610 -16.596 0.495 1.00 91.12 236 TRP A O 1
ATOM 1903 N N . ALA A 1 237 ? -6.093 -14.954 0.263 1.00 90.62 237 ALA A N 1
ATOM 1904 C CA . ALA A 1 237 ? -6.252 -14.387 1.593 1.00 90.62 237 ALA A CA 1
ATOM 1905 C C . ALA A 1 237 ? -7.693 -13.895 1.819 1.00 90.62 237 ALA A C 1
ATOM 1907 O O . ALA A 1 237 ? -8.274 -14.184 2.861 1.00 90.62 237 ALA A O 1
ATOM 1908 N N . GLU A 1 238 ? -8.307 -13.274 0.809 1.00 90.12 238 GLU A N 1
ATOM 1909 C CA . GLU A 1 238 ? -9.722 -12.885 0.805 1.00 90.12 238 GLU A CA 1
ATOM 1910 C C . GLU A 1 238 ? -10.640 -14.095 1.024 1.00 90.12 238 GLU A C 1
ATOM 1912 O O . GLU A 1 238 ? -11.565 -14.055 1.832 1.00 90.12 238 GLU A O 1
ATOM 1917 N N . THR A 1 239 ? -10.350 -15.216 0.357 1.00 89.75 239 THR A N 1
ATOM 1918 C CA . THR A 1 239 ? -11.112 -16.463 0.527 1.00 89.75 239 THR A CA 1
ATOM 1919 C C . THR A 1 239 ? -11.004 -16.996 1.960 1.00 89.75 239 THR A C 1
ATOM 1921 O O . THR A 1 239 ? -11.992 -17.476 2.522 1.00 89.75 239 THR A O 1
ATOM 1924 N N . GLU A 1 240 ? -9.817 -16.926 2.567 1.00 90.44 240 GLU A N 1
ATOM 1925 C CA . GLU A 1 240 ? -9.608 -17.351 3.955 1.00 90.44 240 GLU A CA 1
ATOM 1926 C C . GLU A 1 240 ? -10.317 -16.432 4.962 1.00 90.44 240 GLU A C 1
ATOM 1928 O O . GLU A 1 240 ? -10.898 -16.937 5.931 1.00 90.44 240 GLU A O 1
ATOM 1933 N N . CYS A 1 241 ? -10.337 -15.119 4.713 1.00 90.75 241 CYS A N 1
ATOM 1934 C CA . CYS A 1 241 ? -11.112 -14.147 5.485 1.00 90.75 241 CYS A CA 1
ATOM 1935 C C . CYS A 1 241 ? -12.615 -14.433 5.399 1.00 90.75 241 CYS A C 1
ATOM 1937 O O . CYS A 1 241 ? -13.267 -14.618 6.433 1.00 90.75 241 CYS A O 1
ATOM 1939 N N . HIS A 1 242 ? -13.145 -14.570 4.181 1.00 90.31 242 HIS A N 1
ATOM 1940 C CA . HIS A 1 242 ? -14.572 -14.767 3.928 1.00 90.31 242 HIS A CA 1
ATOM 1941 C C . HIS A 1 242 ? -15.129 -16.004 4.635 1.00 90.31 242 HIS A C 1
ATOM 1943 O O . HIS A 1 242 ? -16.193 -15.948 5.251 1.00 90.31 242 HIS A O 1
ATOM 1949 N N . ARG A 1 243 ? -14.387 -17.120 4.629 1.00 88.31 243 ARG A N 1
ATOM 1950 C CA . ARG A 1 243 ? -14.789 -18.352 5.338 1.00 88.31 243 ARG A CA 1
ATOM 1951 C C . ARG A 1 243 ? -14.989 -18.162 6.841 1.00 88.31 243 ARG A C 1
ATOM 1953 O O . ARG A 1 243 ? -15.630 -18.995 7.474 1.00 88.31 243 ARG A O 1
ATOM 1960 N N . ARG A 1 244 ? -14.415 -17.107 7.414 1.00 89.12 244 ARG A N 1
ATOM 1961 C CA . ARG A 1 244 ? -14.431 -16.815 8.848 1.00 89.12 244 ARG A CA 1
ATOM 1962 C C . ARG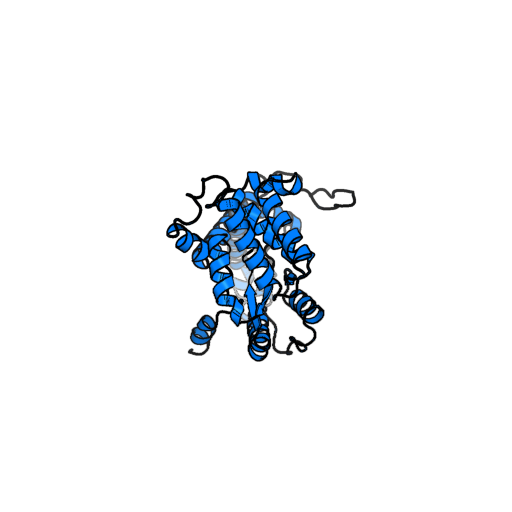 A 1 244 ? -15.246 -15.556 9.179 1.00 89.12 244 ARG A C 1
ATOM 1964 O O . ARG A 1 244 ? -15.211 -15.115 10.322 1.00 89.12 244 ARG A O 1
ATOM 1971 N N . GLY A 1 245 ? -15.992 -15.006 8.213 1.00 90.81 245 GLY A N 1
ATOM 1972 C CA . GLY A 1 245 ? -16.839 -13.818 8.396 1.00 90.81 245 GLY A CA 1
ATOM 1973 C C . GLY A 1 245 ? -16.080 -12.487 8.362 1.00 90.81 245 GLY A C 1
ATOM 1974 O O . GLY A 1 245 ? -16.568 -11.481 8.883 1.00 90.81 245 GLY A O 1
ATOM 1975 N N . TYR A 1 246 ? -14.886 -12.484 7.771 1.00 92.56 246 TYR A N 1
ATOM 1976 C CA . TYR A 1 246 ? -14.052 -11.300 7.582 1.00 92.56 246 TYR A CA 1
ATOM 1977 C C . TYR A 1 246 ? -13.875 -10.993 6.094 1.00 92.56 246 TYR A C 1
ATOM 1979 O O . TYR A 1 246 ? -14.131 -11.840 5.245 1.00 92.56 246 TYR A O 1
ATOM 1987 N N . GLU A 1 247 ? -13.385 -9.801 5.797 1.00 91.81 247 GLU A N 1
ATOM 1988 C CA . GLU A 1 247 ? -13.081 -9.322 4.450 1.00 91.81 247 GLU A CA 1
ATOM 1989 C C . GLU A 1 247 ? -11.753 -8.556 4.485 1.00 91.81 247 GLU A C 1
ATOM 1991 O O . GLU A 1 247 ? -11.429 -7.941 5.512 1.00 91.81 247 GLU A O 1
ATOM 1996 N N . LEU A 1 248 ? -10.965 -8.603 3.403 1.00 91.06 248 LEU A N 1
ATOM 1997 C CA . LEU A 1 248 ? -9.807 -7.716 3.280 1.00 91.06 248 LEU A CA 1
ATOM 1998 C C . LEU A 1 248 ? -10.245 -6.404 2.646 1.00 91.06 248 LEU A C 1
ATOM 2000 O O . LEU A 1 248 ? -10.717 -6.361 1.514 1.00 91.06 248 LEU A O 1
ATOM 2004 N N . LEU A 1 249 ? -10.024 -5.315 3.367 1.00 90.06 249 LEU A N 1
ATOM 2005 C CA . LEU A 1 249 ? -10.282 -3.968 2.890 1.00 90.06 249 LEU A CA 1
ATOM 2006 C C . LEU A 1 249 ? -8.954 -3.291 2.563 1.00 90.06 249 LEU A C 1
ATOM 2008 O O . LEU A 1 249 ? -8.040 -3.258 3.387 1.00 90.06 249 LEU A O 1
ATOM 2012 N N . GLU A 1 250 ? -8.834 -2.754 1.359 1.00 87.56 250 GLU A N 1
ATOM 2013 C CA . GLU A 1 250 ? -7.704 -1.930 0.959 1.00 87.56 250 GLU A CA 1
ATOM 2014 C C . GLU A 1 250 ? -7.918 -0.493 1.436 1.00 87.56 250 GLU A C 1
ATOM 2016 O O . GLU A 1 250 ? -8.977 0.106 1.216 1.00 87.56 250 GLU A O 1
ATOM 2021 N N . TYR A 1 251 ? -6.892 0.057 2.084 1.00 84.44 251 TYR A N 1
ATOM 2022 C CA . TYR A 1 251 ? -6.837 1.466 2.442 1.00 84.44 251 TYR A CA 1
ATOM 2023 C C . TYR A 1 251 ? -6.137 2.221 1.298 1.00 84.44 251 TYR A C 1
ATOM 2025 O O . TYR A 1 251 ? -4.943 2.000 1.077 1.00 84.44 251 TYR A O 1
ATOM 2033 N N . PRO A 1 252 ? -6.827 3.111 0.561 1.00 69.38 252 PRO A N 1
ATOM 2034 C CA . PRO A 1 252 ? -6.235 3.850 -0.552 1.00 69.38 252 PRO A CA 1
ATOM 2035 C C . PRO A 1 252 ? -5.359 4.992 -0.025 1.00 69.38 252 PRO A C 1
ATOM 2037 O O . PRO A 1 252 ? -5.757 6.155 0.031 1.00 69.38 252 PRO A O 1
ATOM 2040 N N . GLU A 1 253 ? -4.149 4.660 0.398 1.00 69.81 253 GLU A N 1
ATOM 2041 C CA . GLU A 1 253 ? -3.141 5.645 0.761 1.00 69.81 253 GLU A CA 1
ATOM 2042 C C . GLU A 1 253 ? -2.397 6.081 -0.513 1.00 69.81 253 GLU A C 1
ATOM 2044 O O . GLU A 1 253 ? -2.002 5.260 -1.342 1.00 69.81 253 GLU A O 1
ATOM 2049 N N . CYS A 1 254 ? -2.281 7.394 -0.727 1.00 59.28 254 CYS A N 1
ATOM 2050 C CA . CYS A 1 254 ? -1.752 7.952 -1.971 1.00 59.28 254 CYS A CA 1
ATOM 2051 C C . CYS A 1 254 ? -0.320 8.495 -1.859 1.00 59.28 254 CYS A C 1
ATOM 2053 O O . CYS A 1 254 ? 0.200 8.995 -2.865 1.00 59.28 254 CYS A O 1
ATOM 2055 N N . LEU A 1 255 ? 0.323 8.414 -0.690 1.00 65.06 255 LEU A N 1
ATOM 2056 C CA . LEU A 1 255 ? 1.639 9.011 -0.433 1.00 65.06 255 LEU A CA 1
ATOM 2057 C C . LEU A 1 255 ? 2.755 7.971 -0.574 1.00 65.06 255 LEU A C 1
ATOM 2059 O O . LEU A 1 255 ? 3.856 8.318 -1.004 1.00 65.06 255 LEU A O 1
ATOM 2063 N N . THR A 1 256 ? 2.471 6.697 -0.304 1.00 67.69 256 THR A N 1
ATOM 2064 C CA . THR A 1 256 ? 3.382 5.574 -0.517 1.00 67.69 256 THR A CA 1
ATOM 2065 C C . THR A 1 256 ? 2.985 4.753 -1.751 1.00 67.69 256 THR A C 1
ATOM 2067 O O . THR A 1 256 ? 2.054 5.072 -2.502 1.00 67.69 256 THR A O 1
ATOM 2070 N N . ALA A 1 257 ? 3.818 3.768 -2.080 1.00 66.50 257 ALA A N 1
ATOM 2071 C CA . ALA A 1 257 ? 3.539 2.762 -3.105 1.00 66.50 257 ALA A CA 1
ATOM 2072 C C . ALA A 1 257 ? 3.289 1.385 -2.469 1.00 66.50 257 ALA A C 1
ATOM 2074 O O . ALA A 1 257 ? 3.317 0.373 -3.168 1.00 66.50 257 ALA A O 1
ATOM 2075 N N . ASP A 1 258 ? 3.110 1.351 -1.148 1.00 76.75 258 ASP A N 1
ATOM 2076 C CA . ASP A 1 258 ? 2.944 0.115 -0.401 1.00 76.75 258 ASP A CA 1
ATOM 2077 C C . ASP A 1 258 ? 1.505 -0.385 -0.500 1.00 76.75 258 ASP A C 1
ATOM 2079 O O . ASP A 1 258 ? 0.561 0.381 -0.696 1.00 76.75 258 ASP A O 1
ATOM 2083 N N . LEU A 1 259 ? 1.346 -1.697 -0.348 1.00 75.69 259 LEU A N 1
ATOM 2084 C CA . LEU A 1 259 ? 0.039 -2.304 -0.181 1.00 75.69 259 LEU A CA 1
ATOM 2085 C C . LEU A 1 259 ? -0.409 -2.101 1.268 1.00 75.69 259 LEU A C 1
ATOM 2087 O O . LEU A 1 259 ? 0.272 -2.568 2.183 1.00 75.69 259 LEU A O 1
ATOM 2091 N N . HIS A 1 260 ? -1.563 -1.461 1.454 1.00 84.75 260 HIS A N 1
ATOM 2092 C CA . HIS A 1 260 ? -2.182 -1.237 2.760 1.00 84.75 260 HIS A CA 1
ATOM 2093 C C . HIS A 1 260 ? -3.491 -2.012 2.838 1.00 84.75 260 HIS A C 1
ATOM 2095 O O . HIS A 1 260 ? -4.479 -1.642 2.204 1.00 84.75 260 HIS A O 1
ATOM 2101 N N . VAL A 1 261 ? -3.498 -3.103 3.601 1.00 88.44 261 VAL A N 1
ATOM 2102 C CA . VAL A 1 261 ? -4.691 -3.942 3.772 1.00 88.44 261 VAL A CA 1
ATOM 2103 C C . VAL A 1 261 ? -5.067 -4.088 5.235 1.00 88.44 261 VAL A C 1
ATOM 2105 O O . VAL A 1 261 ? -4.218 -4.139 6.127 1.00 88.44 261 VAL A O 1
ATOM 2108 N N . MET A 1 262 ? -6.368 -4.175 5.466 1.00 90.12 262 MET A N 1
ATOM 2109 C CA . MET A 1 262 ? -6.990 -4.332 6.770 1.00 90.12 262 MET A CA 1
ATOM 2110 C C . MET A 1 262 ? -7.897 -5.554 6.741 1.00 90.12 262 MET A C 1
ATOM 2112 O O . MET A 1 262 ? -8.526 -5.835 5.726 1.00 90.12 262 MET A O 1
ATOM 2116 N N . VAL A 1 263 ? -7.984 -6.272 7.858 1.00 90.69 263 VAL A N 1
ATOM 2117 C CA . VAL A 1 263 ? -8.966 -7.348 8.030 1.00 90.69 263 VAL A CA 1
ATOM 2118 C C . VAL A 1 263 ? -10.124 -6.777 8.826 1.00 90.69 263 VAL A C 1
ATOM 2120 O O . VAL A 1 263 ? -9.953 -6.413 9.989 1.00 90.69 263 VAL A O 1
ATOM 2123 N N . VAL A 1 264 ? -11.295 -6.701 8.207 1.00 92.19 264 VAL A N 1
ATOM 2124 C CA . VAL A 1 264 ? -12.505 -6.152 8.827 1.00 92.19 264 VAL A CA 1
ATOM 2125 C C . VAL A 1 264 ? -13.587 -7.217 8.892 1.00 92.19 264 VAL A C 1
ATOM 2127 O O . VAL A 1 264 ? -13.552 -8.203 8.156 1.00 92.19 264 VAL A O 1
ATOM 2130 N N . ARG A 1 265 ? -14.554 -7.061 9.798 1.00 92.31 265 ARG A N 1
ATOM 2131 C CA . ARG A 1 265 ? -15.734 -7.932 9.800 1.00 92.31 265 ARG A CA 1
ATOM 2132 C C . ARG A 1 265 ? -16.543 -7.641 8.541 1.00 92.31 265 ARG A C 1
ATOM 2134 O O . ARG A 1 265 ? -16.825 -6.480 8.261 1.00 92.31 265 ARG A O 1
ATOM 2141 N N . GLN A 1 266 ? -16.988 -8.682 7.843 1.00 92.25 266 GLN A N 1
ATOM 2142 C CA . GLN A 1 266 ? -17.750 -8.530 6.597 1.00 92.25 266 GLN A CA 1
ATOM 2143 C C . GLN A 1 266 ? -19.025 -7.684 6.790 1.00 92.25 266 GLN A C 1
ATOM 2145 O O . GLN A 1 266 ? -19.413 -6.903 5.928 1.00 92.25 266 GLN A O 1
ATOM 2150 N N . ALA A 1 267 ? -19.659 -7.787 7.964 1.00 93.44 267 ALA A N 1
ATOM 2151 C CA . ALA A 1 267 ? -20.830 -6.986 8.316 1.00 93.44 267 ALA A CA 1
ATOM 2152 C C . ALA A 1 267 ? -20.541 -5.472 8.390 1.00 93.44 267 ALA A C 1
ATOM 2154 O O . ALA A 1 267 ? -21.463 -4.672 8.249 1.00 93.44 267 ALA A O 1
ATOM 2155 N N . HIS A 1 268 ? -19.284 -5.073 8.609 1.00 94.62 268 HIS A N 1
ATOM 2156 C CA . HIS A 1 268 ? -18.889 -3.672 8.774 1.00 94.62 268 HIS A CA 1
ATOM 2157 C C . HIS A 1 268 ? -18.543 -3.015 7.436 1.00 94.62 268 HIS A C 1
ATOM 2159 O O . HIS A 1 268 ? -18.629 -1.793 7.323 1.00 94.62 268 HIS A O 1
ATOM 2165 N N . THR A 1 269 ? -18.190 -3.796 6.408 1.00 92.31 269 THR A N 1
ATOM 2166 C CA . THR A 1 269 ? -17.701 -3.282 5.122 1.00 92.31 269 THR A CA 1
ATOM 2167 C C . THR A 1 269 ? -18.621 -2.240 4.475 1.00 92.31 269 THR A C 1
ATOM 2169 O O . THR A 1 269 ? -18.117 -1.176 4.108 1.00 92.31 269 THR A O 1
ATOM 2172 N N . PRO A 1 270 ? -19.956 -2.434 4.376 1.00 92.62 270 PRO A N 1
ATOM 2173 C CA . PRO A 1 270 ? -20.825 -1.427 3.764 1.00 92.62 270 PRO A CA 1
ATOM 2174 C C . PRO A 1 270 ? -20.782 -0.081 4.497 1.00 92.62 270 PRO A C 1
ATOM 2176 O O . PRO A 1 270 ? -20.729 0.973 3.860 1.00 92.62 270 PRO A O 1
ATOM 2179 N N . ARG A 1 271 ? -20.756 -0.117 5.836 1.00 94.12 271 ARG A N 1
ATOM 2180 C CA . ARG A 1 271 ? -20.713 1.085 6.673 1.00 94.12 271 ARG A CA 1
ATOM 2181 C C . ARG A 1 271 ? -19.346 1.763 6.626 1.00 94.12 271 ARG A C 1
ATOM 2183 O O . ARG A 1 271 ? -19.281 2.984 6.538 1.00 94.12 271 ARG A O 1
ATOM 2190 N N . LEU A 1 272 ? -18.266 0.983 6.600 1.00 92.25 272 LEU A N 1
ATOM 2191 C CA . LEU A 1 272 ? -16.903 1.484 6.416 1.00 92.25 272 LEU A CA 1
ATOM 2192 C C . LEU A 1 272 ? -16.733 2.205 5.077 1.00 92.25 272 LEU A C 1
ATOM 2194 O O . LEU A 1 272 ? -16.150 3.283 5.041 1.00 92.25 272 LEU A O 1
ATOM 2198 N N . ILE A 1 273 ? -17.279 1.657 3.987 1.00 88.88 273 ILE A N 1
ATOM 2199 C CA . ILE A 1 273 ? -17.258 2.305 2.667 1.00 88.88 273 ILE A CA 1
ATOM 2200 C C . ILE A 1 273 ? -18.053 3.618 2.693 1.00 88.88 273 ILE A C 1
ATOM 2202 O O . ILE A 1 273 ? -17.605 4.623 2.142 1.00 88.88 273 ILE A O 1
ATOM 2206 N N . GLU A 1 274 ? -19.219 3.636 3.344 1.00 88.00 274 GLU A N 1
ATOM 2207 C CA . GLU A 1 274 ? -20.026 4.851 3.491 1.00 88.00 274 GLU A CA 1
ATOM 2208 C C . GLU A 1 274 ? -19.289 5.941 4.286 1.00 88.00 274 GLU A C 1
ATOM 2210 O O . GLU A 1 274 ? -19.164 7.067 3.802 1.00 88.00 274 GLU A O 1
ATOM 2215 N N . LEU A 1 275 ? -18.772 5.611 5.475 1.00 87.75 275 LEU A N 1
ATOM 2216 C CA . LEU A 1 275 ? -18.004 6.535 6.315 1.00 87.75 275 LEU A CA 1
ATOM 2217 C C . LEU A 1 275 ? -16.729 6.998 5.606 1.00 87.75 275 LEU A C 1
ATOM 2219 O O . LEU A 1 275 ? -16.424 8.186 5.602 1.00 87.75 275 LEU A O 1
ATOM 2223 N N . GLY A 1 276 ? -16.022 6.088 4.934 1.00 85.19 276 GLY A N 1
ATOM 2224 C CA . GLY A 1 276 ? -14.845 6.412 4.136 1.00 85.19 276 GLY A CA 1
ATOM 2225 C C . GLY A 1 276 ? -15.131 7.488 3.097 1.00 85.19 276 GLY A C 1
ATOM 2226 O O . GLY A 1 276 ? -14.419 8.488 3.051 1.00 85.19 276 GLY A O 1
ATOM 2227 N N . ARG A 1 277 ? -16.225 7.360 2.331 1.00 82.19 277 ARG A N 1
ATOM 2228 C CA . ARG A 1 277 ? -16.634 8.381 1.350 1.00 82.19 277 ARG A CA 1
ATOM 2229 C C . ARG A 1 277 ? -16.862 9.753 1.982 1.00 82.19 277 ARG A C 1
ATOM 2231 O O . ARG A 1 277 ? -16.462 10.753 1.392 1.00 82.19 277 ARG A O 1
ATOM 2238 N N . ARG A 1 278 ? -17.435 9.818 3.191 1.00 81.50 278 ARG A N 1
ATOM 2239 C CA . ARG A 1 278 ? -17.601 11.087 3.930 1.00 81.50 278 ARG A CA 1
ATOM 2240 C C . ARG A 1 278 ? -16.267 11.746 4.284 1.00 81.50 278 ARG A C 1
ATOM 2242 O O . ARG A 1 278 ? -16.231 12.955 4.466 1.00 81.50 278 ARG A O 1
ATOM 2249 N N . PHE A 1 279 ? -15.186 10.975 4.349 1.00 77.25 279 PHE A N 1
ATOM 2250 C CA . PHE A 1 279 ? -13.827 11.441 4.629 1.00 77.25 279 PHE A CA 1
ATOM 2251 C C . PHE A 1 279 ? -12.906 11.421 3.402 1.00 77.25 279 PHE A C 1
ATOM 2253 O O . PHE A 1 279 ? -11.690 11.515 3.551 1.00 77.25 279 PHE A O 1
ATOM 2260 N N . GLY A 1 280 ? -13.447 11.244 2.192 1.00 73.69 280 GLY A N 1
ATOM 2261 C CA . GLY A 1 280 ? -12.638 11.128 0.974 1.00 73.69 280 GLY A CA 1
ATOM 2262 C C . GLY A 1 280 ? -11.731 9.886 0.925 1.00 73.69 280 GLY A C 1
ATOM 2263 O O . GLY A 1 280 ? -10.808 9.833 0.115 1.00 73.69 280 GLY A O 1
ATOM 2264 N N . ILE A 1 281 ? -11.976 8.881 1.772 1.00 81.88 281 ILE A N 1
ATOM 2265 C CA . ILE A 1 281 ? -11.268 7.597 1.787 1.00 81.88 281 ILE A CA 1
ATOM 2266 C C . ILE A 1 281 ? -12.070 6.580 0.973 1.00 81.88 281 ILE A C 1
ATOM 2268 O O . ILE A 1 281 ? -13.120 6.097 1.396 1.00 81.88 281 ILE A O 1
ATOM 2272 N N . GLY A 1 282 ? -11.557 6.204 -0.195 1.00 81.75 282 GLY A N 1
ATOM 2273 C CA . GLY A 1 282 ? -12.160 5.172 -1.042 1.00 81.75 282 GLY A CA 1
ATOM 2274 C C . GLY A 1 282 ? -11.831 3.746 -0.613 1.00 81.75 282 GLY A C 1
ATOM 2275 O O . GLY A 1 282 ? -11.141 3.042 -1.349 1.00 81.75 282 GLY A O 1
ATOM 2276 N N . PHE A 1 283 ? -12.289 3.322 0.565 1.00 85.88 283 PHE A N 1
ATOM 2277 C CA . PHE A 1 283 ? -12.176 1.918 0.958 1.00 85.88 283 PHE A CA 1
ATOM 2278 C C . PHE A 1 283 ? -12.767 1.003 -0.114 1.00 85.88 283 PHE A C 1
ATOM 2280 O O . PHE A 1 283 ? -13.850 1.267 -0.644 1.00 85.88 283 PHE A O 1
ATOM 2287 N N . ARG A 1 284 ? -12.070 -0.094 -0.406 1.00 85.44 284 ARG A N 1
ATOM 2288 C CA . ARG A 1 284 ? -12.542 -1.110 -1.348 1.00 85.44 284 ARG A CA 1
ATOM 2289 C C . ARG A 1 284 ? -12.135 -2.504 -0.892 1.00 85.44 284 ARG A C 1
ATOM 2291 O O . ARG A 1 284 ? -11.085 -2.631 -0.263 1.00 85.44 284 ARG A O 1
ATOM 2298 N N . PRO A 1 285 ? -12.908 -3.546 -1.220 1.00 85.62 285 PRO A N 1
ATOM 2299 C CA . PRO A 1 285 ? -12.438 -4.915 -1.068 1.00 85.62 285 PRO A CA 1
ATOM 2300 C C . PRO A 1 285 ? -11.104 -5.086 -1.804 1.00 85.62 285 PRO A C 1
ATOM 2302 O O . PRO A 1 285 ? -10.963 -4.650 -2.949 1.00 85.62 285 PRO A O 1
ATOM 2305 N N . ALA A 1 286 ? -10.116 -5.700 -1.153 1.00 80.81 286 ALA A N 1
ATOM 2306 C CA . ALA A 1 286 ? -8.765 -5.857 -1.697 1.00 80.81 286 ALA A CA 1
ATOM 2307 C C . ALA A 1 286 ? -8.735 -6.767 -2.936 1.00 80.81 286 ALA A C 1
ATOM 2309 O O . ALA A 1 286 ? -7.758 -6.792 -3.690 1.00 80.81 286 ALA A O 1
ATOM 2310 N N . PHE A 1 287 ? -9.811 -7.522 -3.158 1.00 74.06 287 PHE A N 1
ATOM 2311 C CA . PHE A 1 287 ? -9.993 -8.327 -4.345 1.00 74.06 287 PHE A CA 1
ATOM 2312 C C . PHE A 1 287 ? -11.429 -8.227 -4.862 1.00 74.06 287 PHE A C 1
ATOM 2314 O O . PHE A 1 287 ? -12.358 -8.790 -4.286 1.00 74.06 287 PHE A O 1
ATOM 2321 N N . ASP A 1 288 ? -11.612 -7.544 -5.992 1.00 64.38 288 ASP A N 1
ATOM 2322 C CA . ASP A 1 288 ? -12.914 -7.477 -6.645 1.00 64.38 288 ASP A CA 1
ATOM 2323 C C . ASP A 1 288 ? -13.175 -8.762 -7.451 1.00 64.38 288 ASP A C 1
ATOM 2325 O O . ASP A 1 288 ? -12.526 -9.051 -8.465 1.00 64.38 288 ASP A O 1
ATOM 2329 N N . SER A 1 289 ? -14.136 -9.561 -6.985 1.00 49.19 289 SER A N 1
ATOM 2330 C CA . SER A 1 289 ? -14.533 -10.834 -7.602 1.00 49.19 289 SER A CA 1
ATOM 2331 C C . SER A 1 289 ? -14.945 -10.707 -9.082 1.00 49.19 289 SER A C 1
ATOM 2333 O O . SER A 1 289 ? -14.833 -11.681 -9.838 1.00 49.19 289 SER A O 1
ATOM 2335 N N . LEU A 1 290 ? -15.339 -9.508 -9.533 1.00 41.66 290 LEU A N 1
ATOM 2336 C CA . LEU A 1 290 ? -15.716 -9.228 -10.923 1.00 41.66 290 LEU A CA 1
ATOM 2337 C C . LEU A 1 290 ? -14.549 -9.390 -11.913 1.00 41.66 290 LEU A C 1
ATOM 2339 O O . LEU A 1 290 ? -14.748 -9.890 -13.024 1.00 41.66 290 LEU A O 1
ATOM 2343 N N . LEU A 1 291 ? -13.310 -9.077 -11.513 1.00 42.19 291 LEU A N 1
ATOM 2344 C CA . LEU A 1 291 ? -12.134 -9.232 -12.385 1.00 42.19 291 LEU A CA 1
ATOM 2345 C C . LEU A 1 291 ? -11.803 -10.707 -12.685 1.00 42.19 291 LEU A C 1
ATOM 2347 O O . LEU A 1 291 ? -11.205 -11.015 -13.722 1.00 42.19 291 LEU A O 1
ATOM 2351 N N . VAL A 1 292 ? -12.235 -11.644 -11.831 1.00 42.53 292 VAL A N 1
ATOM 2352 C CA . VAL A 1 292 ? -12.055 -13.091 -12.051 1.00 42.53 292 VAL A CA 1
ATOM 2353 C C . VAL A 1 292 ? -13.109 -13.667 -12.987 1.00 42.53 292 VAL A C 1
ATOM 2355 O O . VAL A 1 292 ? -12.779 -14.559 -13.772 1.00 42.53 292 VAL A O 1
ATOM 2358 N N . GLN A 1 293 ? -14.342 -13.151 -12.981 1.00 38.34 293 GLN A N 1
ATOM 2359 C CA . GLN A 1 293 ? -15.358 -13.609 -13.936 1.00 38.34 293 GLN A CA 1
ATOM 2360 C C . GLN A 1 293 ? -14.947 -13.308 -15.385 1.00 38.34 293 GLN A C 1
ATOM 2362 O O . GLN A 1 293 ? -15.146 -14.144 -16.264 1.00 38.34 293 GLN A O 1
ATOM 2367 N N . ILE A 1 294 ? -14.259 -12.187 -15.624 1.00 41.41 294 ILE A N 1
ATOM 2368 C CA . ILE A 1 294 ? -13.748 -11.823 -16.955 1.00 41.41 294 ILE A CA 1
ATOM 2369 C C . ILE A 1 294 ? -12.582 -12.729 -17.396 1.00 41.41 294 ILE A C 1
ATOM 2371 O O . ILE A 1 294 ? -12.427 -12.996 -18.588 1.00 41.41 294 ILE A O 1
ATOM 2375 N N . ARG A 1 295 ? -11.769 -13.244 -16.461 1.00 35.84 295 ARG A N 1
ATOM 2376 C CA . ARG A 1 295 ? -10.620 -14.119 -16.779 1.00 35.84 295 ARG A CA 1
ATOM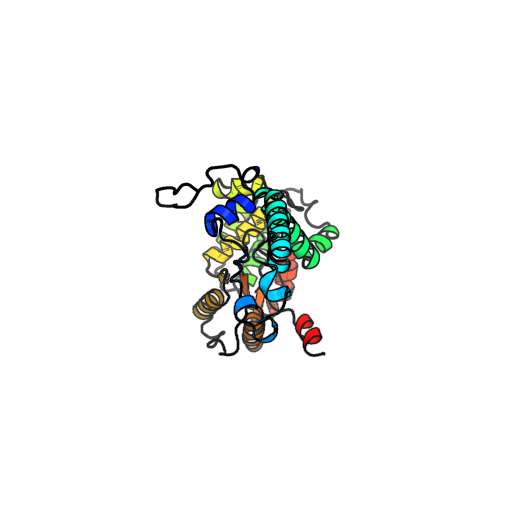 2377 C C . ARG A 1 295 ? -10.940 -15.612 -16.819 1.00 35.84 295 ARG A C 1
ATOM 2379 O O . ARG A 1 295 ? -10.234 -16.336 -17.506 1.00 35.84 295 ARG A O 1
ATOM 2386 N N . ARG A 1 296 ? -11.981 -16.083 -16.125 1.00 36.03 296 ARG A N 1
ATOM 2387 C CA . ARG A 1 296 ? -12.443 -17.485 -16.211 1.00 36.03 296 ARG A CA 1
ATOM 2388 C C . ARG A 1 296 ? -13.384 -17.751 -17.393 1.00 36.03 296 ARG A C 1
ATOM 2390 O O . ARG A 1 296 ? -13.717 -18.902 -17.642 1.00 36.03 296 ARG A O 1
ATOM 2397 N N . GLY A 1 297 ? -13.797 -16.703 -18.109 1.00 35.97 297 GLY A N 1
ATOM 2398 C CA . GLY A 1 297 ? -14.629 -16.775 -19.314 1.00 35.97 297 GLY A CA 1
ATOM 2399 C C . GLY A 1 297 ? -13.866 -16.684 -20.644 1.00 35.97 297 GLY A C 1
ATOM 2400 O O . GLY A 1 297 ? -14.470 -16.279 -21.636 1.00 35.97 297 GLY A O 1
ATOM 2401 N N . ARG A 1 298 ? -12.565 -17.000 -20.686 1.00 33.22 298 ARG A N 1
ATOM 2402 C CA . ARG A 1 298 ? -11.781 -17.110 -21.929 1.00 33.22 298 ARG A CA 1
ATOM 2403 C C . ARG A 1 298 ? -10.985 -18.401 -21.975 1.00 33.22 298 ARG A C 1
ATOM 2405 O O . ARG A 1 298 ? -10.390 -18.744 -20.932 1.00 33.22 298 ARG A O 1
#

Radius of gyration: 27.65 Å; chains: 1; bounding box: 60×49×79 Å

Secondary structure (DSSP, 8-state):
-EEPPSTT--EE-SS-GGG-BHHHHHHHHT-S--S-----GGGG-GGGTTSHHHHTTTTSSS-HHHHHHHHHHHHHHHHHTT-BHHHHHHHHHHHHHHHHHHH-HHHHTTSS--TTTT---TTHHHHHHHHHHHHHHHHHTTS-S-HHHHHHHHHHHHHHHH---GGGGGGGG---TTHHHHHHHHHHHHHHHHHTT-SEEESSHHHHHHHHHHH-TTT-PPPPTT--SHHHHHHHHHHHHHTTTEEEEE---SSS-SEEEEEEEGGGHHHHHHHHHHTT---EESS-THHHHHHHT-

Sequence (298 aa):
MLPTKGVRSGFRPVHLPDRISAYDVVMVIDGGKLLFDCKDTRRCCPLFVGSDWGRRGEREGRRPIHAVTQQAEALIYAEFGKHTLQDLAMHAHQRRVRLLHADSYCLQDCVESPCLLELRIQGRVVNAMNDDVKELLDLLTGETLPEDQLGAMAAQVLKTYENANEEQDWLAGIRCEGGVPMLRLMYGIFYALMRDDRIATFGRWQDVHQQLCARFERLFPPVPAWVSYQHEYLSWAETECHRRGYELLEYPECLTADLHVMVVRQAHTPRLIELGRRFGIGFRPAFDSLLVQIRRGR